Protein AF-U7D5M5-F1 (afdb_monomer)

pLDDT: mean 74.59, std 19.62, range [30.41, 97.75]

Sequence (352 aa):
MKKLLPLLLMALALLAACGQSLERKGDNFLKQAENADSEARRQILEKNAFDSYRQALQNAGEDASPELVNKFVYATIIRLNNLKGSAGITHNIMTPLRGMVDDRIDADYIESRLRDKYALFLVEYADTLNERNNLSKSFIHLNRAMDIAADQNIVQSRYDELKGGYIDIQLEKAKKYFAEATEESEPNIETLLKADYAVQVVLQLDEENETARDMDAQITPMMLDTYRAYQRVYPHPVRAGLDTTIYRAIENEPIFIAIKEQNRRGNTLTLEGLIFHSEAGFKLARLQDRFFTLHLEDGETLSPSDSEFSSRTLEIQSEEEFSLTFNGVTADPVKLTYACEEDLAKSTKRLK

Mean predicted aligned error: 14.44 Å

Foldseek 3Di:
DVPVVVVVVVVVVVVVPPDDQLQVQLVVLCVVLVVDPDPVSNLVSLVSSLVSLVVNCVVCPPVDDLVSLLSNLVSLLVNLVVQVPDPPDDPVPNVVSLVSNVVRLPDPSHDLVSLQSVLVSLQVVLVVCVVVVNNLSSLVSLQSSCQRHPDNVSSVVSNVVSLVVLLVVLLVQLVVLQCVQVVDPQGDPVSLVSNLLSLVLNCLSPVPPPSSVVSNVVSCVSCVVKFWDFAQDDPDPDDPRGPCSNSCSPVRSTFTWIFPDWDDDPQKIKTKTKTWDQDPDPDPPQDDQQQKWWAFPVGDIWGFPDKDKAWDDDPRIIMIMMMTMTGRNPHHTDHMDGHDPVRVVVVVVVVD

Secondary structure (DSSP, 8-state):
-TTSHHHHHHHHHHHTTS---HHHHHHHHHHHHHT-SSHHHHHHHHHHHHHHHHHHHHHHGGG--HHHHHHHHHHHHHHHHHHHTSTT--HHHHHHHHHHHHHHHTSTTS-HHHHHHHHHHHHHHHHHHHTTT-HHHHHHHHHHHHHH-SSTHHHHHHHHHHHHHHHHHHHHHHHHHHHHHTSSSS--HHHHHHHHHHHHHHHHH-TT-HHHHHHHHHHHHHTTTS--EEE---SS---TTS-HHHHHHHHSPPEEEEEEEEEEETTEEEEEEEEEE--TT--GGG--GGGEEEEETTS-EE--SEEEEEEEE-SS-EEEEEEEEEE---S-EEEEEE--HHHHHHHTTTT-

Solvent-accessible surface area (backbone atoms only — not comparable to full-atom values): 19378 Å² total; per-residue (Å²): 129,86,77,56,58,67,57,53,51,50,51,51,54,54,60,70,57,60,68,75,52,41,51,59,50,15,53,52,24,45,61,47,27,79,68,44,95,41,70,72,57,20,53,53,26,40,49,51,15,29,56,23,26,51,51,36,43,64,74,38,52,90,74,49,49,61,66,58,51,43,53,34,45,51,33,45,50,53,52,54,58,63,45,72,76,42,88,93,56,48,72,88,58,46,55,62,54,47,47,65,37,68,79,48,64,83,43,90,74,48,54,54,73,54,31,37,54,48,17,54,51,28,42,58,51,16,50,59,29,39,80,65,74,33,51,54,60,14,48,54,30,37,35,52,17,40,73,53,21,72,59,42,70,84,40,46,65,58,49,52,52,55,50,49,56,49,40,53,54,29,53,53,48,16,54,52,26,41,49,67,13,54,73,52,99,61,65,40,61,73,36,38,50,56,10,49,51,27,29,51,51,34,37,66,71,38,76,79,41,62,69,38,52,57,47,49,66,60,49,50,74,80,38,72,87,37,54,85,38,77,42,71,61,77,82,68,92,72,72,93,80,55,74,50,59,58,49,40,51,62,70,29,54,45,39,34,43,39,46,78,46,79,51,75,56,89,43,31,38,35,40,31,25,40,38,42,47,80,65,93,76,78,61,71,92,72,72,52,62,87,31,35,36,40,32,28,72,85,70,52,74,43,56,53,74,45,71,50,78,48,82,46,83,49,102,83,42,47,45,29,42,37,36,40,31,34,69,75,52,86,56,59,80,73,46,70,46,75,54,59,73,74,58,59,61,53,57,60,57,74,78,106

Radius of gyration: 29.68 Å; Cα contacts (8 Å, |Δi|>4): 468; chains: 1; bounding box: 71×46×101 Å

Structure (mmCIF, N/CA/C/O backbone):
data_AF-U7D5M5-F1
#
_entry.id   AF-U7D5M5-F1
#
loop_
_atom_site.group_PDB
_atom_site.id
_atom_site.type_symbol
_atom_site.label_atom_id
_atom_site.label_alt_id
_atom_site.label_comp_id
_atom_site.label_asym_id
_atom_site.label_entity_id
_atom_site.label_seq_id
_atom_site.pdbx_PDB_ins_code
_atom_site.Cartn_x
_atom_site.Cartn_y
_atom_site.Cartn_z
_atom_site.occupancy
_atom_site.B_iso_or_equiv
_atom_site.auth_seq_id
_atom_site.auth_comp_id
_atom_site.auth_asym_id
_atom_site.auth_atom_id
_atom_site.pdbx_PDB_model_num
ATOM 1 N N . MET A 1 1 ? -39.760 -6.510 67.012 1.00 49.28 1 MET A N 1
ATOM 2 C CA . MET A 1 1 ? -39.601 -6.180 65.572 1.00 49.28 1 MET A CA 1
ATOM 3 C C . MET A 1 1 ? -38.567 -5.082 65.251 1.00 49.28 1 MET A C 1
ATOM 5 O O . MET A 1 1 ? -38.400 -4.772 64.084 1.00 49.28 1 MET A O 1
ATOM 9 N N . LYS A 1 2 ? -37.797 -4.529 66.211 1.00 51.22 2 LYS A N 1
ATOM 10 C CA . LYS A 1 2 ? -36.814 -3.445 65.947 1.00 51.22 2 LYS A CA 1
ATOM 11 C C . LYS A 1 2 ? -35.376 -3.896 65.604 1.00 51.22 2 LYS A C 1
ATOM 13 O O . LYS A 1 2 ? -34.521 -3.050 65.389 1.00 51.22 2 LYS A O 1
ATOM 18 N N . LYS A 1 3 ? -35.094 -5.206 65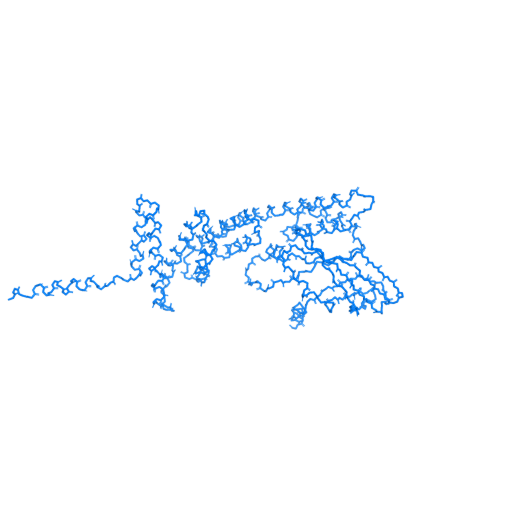.537 1.00 48.25 3 LYS A N 1
ATOM 19 C CA . LYS A 1 3 ? -33.751 -5.754 65.227 1.00 48.25 3 LYS A CA 1
ATOM 20 C C . LYS A 1 3 ? -33.594 -6.315 63.802 1.00 48.25 3 LYS A C 1
ATOM 22 O O . LYS A 1 3 ? -32.497 -6.705 63.433 1.00 48.25 3 LYS A O 1
ATOM 27 N N . LEU A 1 4 ? -34.664 -6.330 63.002 1.00 50.56 4 LEU A N 1
ATOM 28 C CA . LEU A 1 4 ? -34.646 -6.827 61.615 1.00 50.56 4 LEU A CA 1
ATOM 29 C C . LEU A 1 4 ? -34.322 -5.736 60.583 1.00 50.56 4 LEU A C 1
ATOM 31 O O . LEU A 1 4 ? -33.823 -6.046 59.510 1.00 50.56 4 LEU A O 1
ATOM 35 N N . LEU A 1 5 ? -34.539 -4.462 60.923 1.00 48.94 5 LEU A N 1
ATOM 36 C CA . LEU A 1 5 ? -34.286 -3.326 60.034 1.00 48.94 5 LEU A CA 1
ATOM 37 C C . LEU A 1 5 ? -32.796 -3.128 59.660 1.00 48.94 5 LEU A C 1
ATOM 39 O O . LEU A 1 5 ? -32.529 -2.922 58.479 1.00 48.94 5 LEU A O 1
ATOM 43 N N . PRO A 1 6 ? -31.813 -3.229 60.585 1.00 53.22 6 PRO A N 1
ATOM 44 C CA . PRO A 1 6 ? -30.406 -3.040 60.219 1.00 53.22 6 PRO A CA 1
ATOM 45 C C . PRO A 1 6 ? -29.834 -4.216 59.413 1.00 53.22 6 PRO A C 1
ATOM 47 O O . PRO A 1 6 ? -28.977 -3.997 58.564 1.00 53.22 6 PRO A O 1
ATOM 50 N N . LEU A 1 7 ? -30.342 -5.442 59.607 1.00 50.09 7 LEU A N 1
ATOM 51 C CA . LEU A 1 7 ? -29.969 -6.603 58.788 1.00 50.09 7 LEU A CA 1
ATOM 52 C C . LEU A 1 7 ? -30.551 -6.517 57.370 1.00 50.09 7 LEU A C 1
ATOM 54 O O . LEU A 1 7 ? -29.868 -6.875 56.415 1.00 50.09 7 LEU A O 1
ATOM 58 N N . LEU A 1 8 ? -31.774 -5.994 57.221 1.00 52.09 8 LEU A N 1
ATOM 59 C CA . LEU A 1 8 ? -32.385 -5.776 55.908 1.00 52.09 8 LEU A CA 1
ATOM 60 C C . LEU A 1 8 ? -31.670 -4.659 55.129 1.00 52.09 8 LEU A C 1
ATOM 62 O O . LEU A 1 8 ? -31.476 -4.793 53.928 1.00 52.09 8 LEU A O 1
ATOM 66 N N . LEU A 1 9 ? -31.226 -3.595 55.810 1.00 51.53 9 LEU A N 1
ATOM 67 C CA . LEU A 1 9 ? -30.438 -2.502 55.221 1.00 51.53 9 LEU A CA 1
ATOM 68 C C . LEU A 1 9 ? -29.006 -2.926 54.853 1.00 51.53 9 LEU A C 1
ATOM 70 O O . LEU A 1 9 ? -28.512 -2.508 53.810 1.00 51.53 9 LEU A O 1
ATOM 74 N N . MET A 1 10 ? -28.359 -3.793 55.643 1.00 50.88 10 MET A N 1
ATOM 75 C CA . MET A 1 10 ? -27.066 -4.388 55.270 1.00 50.88 10 MET A CA 1
ATOM 76 C C . MET A 1 10 ? -27.199 -5.350 54.085 1.00 50.88 10 MET A C 1
ATOM 78 O O . MET A 1 10 ? -26.361 -5.319 53.190 1.00 50.88 10 MET A O 1
ATOM 82 N N . ALA A 1 11 ? -28.263 -6.156 54.035 1.00 49.88 11 ALA A N 1
ATOM 83 C CA . ALA A 1 11 ? -28.549 -7.020 52.891 1.00 49.88 11 ALA A CA 1
ATOM 84 C C . ALA A 1 11 ? -28.886 -6.209 51.624 1.00 49.88 11 ALA A C 1
ATOM 86 O O . ALA A 1 11 ? -28.437 -6.570 50.540 1.00 49.88 11 ALA A O 1
ATOM 87 N N . LEU A 1 12 ? -29.589 -5.073 51.747 1.00 45.44 12 LEU A N 1
ATOM 88 C CA . LEU A 1 12 ? -29.843 -4.154 50.629 1.00 45.44 12 LEU A CA 1
ATOM 8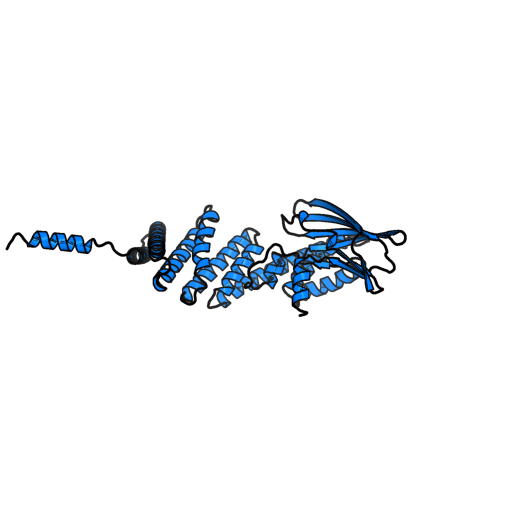9 C C . LEU A 1 12 ? -28.562 -3.445 50.152 1.00 45.44 12 LEU A C 1
ATOM 91 O O . LEU A 1 12 ? -28.380 -3.257 48.953 1.00 45.44 12 LEU A O 1
ATOM 95 N N . ALA A 1 13 ? -27.652 -3.094 51.067 1.00 48.59 13 ALA A N 1
ATOM 96 C CA . ALA A 1 13 ? -26.345 -2.522 50.735 1.00 48.59 13 ALA A CA 1
ATOM 97 C C . ALA A 1 13 ? -25.388 -3.554 50.104 1.00 48.59 13 ALA A C 1
ATOM 99 O O . ALA A 1 13 ? -24.613 -3.206 49.219 1.00 48.59 13 ALA A O 1
ATOM 100 N N . LEU A 1 14 ? -25.480 -4.828 50.501 1.00 42.06 14 LEU A N 1
ATOM 101 C CA . LEU A 1 14 ? -24.748 -5.941 49.884 1.00 42.06 14 LEU A CA 1
ATOM 102 C C . LEU A 1 14 ? -25.312 -6.319 48.502 1.00 42.06 14 LEU A C 1
ATOM 104 O O . LEU A 1 14 ? -24.539 -6.682 47.622 1.00 42.06 14 LEU A O 1
ATOM 108 N N . LEU A 1 15 ? -26.620 -6.154 48.268 1.00 43.72 15 LEU A N 1
ATOM 109 C CA . LEU A 1 15 ? -27.245 -6.321 46.945 1.00 43.72 15 LEU A CA 1
ATOM 110 C C . LEU A 1 15 ? -26.981 -5.129 46.006 1.00 43.72 15 LEU A C 1
ATOM 112 O O . LEU A 1 15 ? -26.850 -5.317 44.800 1.00 43.72 15 LEU A O 1
ATOM 116 N N . ALA A 1 16 ? -26.818 -3.914 46.540 1.00 42.69 16 ALA A N 1
ATOM 117 C CA . ALA A 1 16 ? -26.329 -2.756 45.782 1.00 42.69 16 ALA A CA 1
ATOM 118 C C . ALA A 1 16 ? -24.816 -2.828 45.473 1.00 42.69 16 ALA A C 1
ATOM 120 O O . ALA A 1 16 ? -24.327 -2.099 44.610 1.00 42.69 16 ALA A O 1
ATOM 121 N N . ALA A 1 17 ? -24.085 -3.722 46.152 1.00 35.62 17 ALA A N 1
ATOM 122 C CA . ALA A 1 17 ? -22.675 -4.030 45.919 1.00 35.62 17 ALA A CA 1
ATOM 123 C C . ALA A 1 17 ? -22.453 -5.243 44.989 1.00 35.62 17 ALA A C 1
ATOM 125 O O . ALA A 1 17 ? -21.306 -5.639 44.769 1.00 35.62 17 ALA A O 1
ATOM 126 N N . CYS A 1 18 ? -23.513 -5.800 44.385 1.00 43.41 18 CYS A N 1
ATOM 127 C CA . CYS A 1 18 ? -23.388 -6.640 43.194 1.00 43.41 18 CYS A CA 1
ATOM 128 C C . CYS A 1 18 ? -22.813 -5.771 42.068 1.00 43.41 18 CYS A C 1
ATOM 130 O O . CYS A 1 18 ? -23.518 -4.969 41.455 1.00 43.41 18 CYS A O 1
ATOM 132 N N . GLY A 1 19 ? -21.492 -5.861 41.895 1.00 53.97 19 GLY A N 1
ATOM 133 C CA . GLY A 1 19 ? -20.696 -4.950 41.083 1.00 53.97 19 GLY A CA 1
ATOM 134 C C . GLY A 1 19 ? -21.306 -4.710 39.707 1.00 53.97 19 GLY A C 1
ATOM 135 O O . GLY A 1 19 ? -21.667 -5.653 39.010 1.00 53.97 19 GLY A O 1
ATOM 136 N N . GLN A 1 20 ? -21.406 -3.434 39.321 1.00 66.69 20 GLN A N 1
ATOM 137 C CA . GLN A 1 20 ? -21.783 -3.051 37.960 1.00 66.69 20 GLN A CA 1
ATOM 138 C C . GLN A 1 20 ? -21.001 -3.902 36.953 1.00 66.69 20 GLN A C 1
ATOM 140 O O . GLN A 1 20 ? -19.781 -4.057 37.106 1.00 66.69 20 GLN A O 1
ATOM 145 N N . SER A 1 21 ? -21.701 -4.431 35.943 1.00 87.94 21 SER A N 1
ATOM 146 C CA . SER A 1 21 ? -21.061 -5.147 34.840 1.00 87.94 21 SER A CA 1
ATOM 147 C C . SER A 1 21 ? -19.934 -4.292 34.257 1.00 87.94 21 SER A C 1
ATOM 149 O O . SER A 1 21 ? -20.002 -3.059 34.261 1.00 87.94 21 SER A O 1
ATOM 151 N N . LEU A 1 22 ? -18.866 -4.939 33.790 1.00 93.12 22 LEU A N 1
ATOM 152 C CA . LEU A 1 22 ? -17.707 -4.241 33.226 1.00 93.12 22 LEU A CA 1
ATOM 153 C C . LEU A 1 22 ? -18.106 -3.331 32.059 1.00 93.12 22 LEU A C 1
ATOM 155 O O . LEU A 1 22 ? -17.606 -2.216 31.959 1.00 93.12 22 LEU A O 1
ATOM 159 N N . GLU A 1 23 ? -19.079 -3.754 31.255 1.00 92.50 23 GLU A N 1
ATOM 160 C CA . GLU A 1 23 ? -19.679 -2.921 30.214 1.00 92.50 23 GLU A CA 1
ATOM 161 C C . GLU A 1 23 ? -20.287 -1.631 30.784 1.00 92.50 23 GLU A C 1
ATOM 163 O O . GLU A 1 23 ? -19.918 -0.540 30.363 1.00 92.50 23 GLU A O 1
ATOM 168 N N . ARG A 1 24 ? -21.113 -1.728 31.834 1.00 94.12 24 ARG A N 1
ATOM 169 C CA . ARG A 1 24 ? -21.730 -0.558 32.478 1.00 94.12 24 ARG A CA 1
ATOM 170 C C . ARG A 1 24 ? -20.705 0.359 33.148 1.00 94.12 24 ARG A C 1
ATOM 172 O O . ARG A 1 24 ? -20.912 1.570 33.226 1.00 94.12 24 ARG A O 1
ATOM 179 N N . LYS A 1 25 ? -19.592 -0.194 33.643 1.00 94.75 25 LYS A N 1
ATOM 180 C CA . LYS A 1 25 ? -18.449 0.613 34.103 1.00 94.75 25 LYS A CA 1
ATOM 181 C C . LYS A 1 25 ? -17.822 1.380 32.938 1.00 94.75 25 LYS A C 1
ATOM 183 O O . LYS A 1 25 ? -17.550 2.567 33.095 1.00 94.75 25 LYS A O 1
ATOM 188 N N . GLY A 1 26 ? -17.649 0.728 31.788 1.00 95.19 26 GLY A N 1
ATOM 189 C CA . GLY A 1 26 ? -17.199 1.363 30.549 1.00 95.19 26 GLY A CA 1
ATOM 190 C C . GLY A 1 26 ? -18.104 2.519 30.122 1.00 95.19 26 GLY A C 1
ATOM 191 O O . GLY A 1 26 ? -17.607 3.625 29.901 1.00 95.19 26 GLY A O 1
ATOM 192 N N . ASP A 1 27 ? -19.423 2.301 30.120 1.00 96.12 27 ASP A N 1
ATOM 193 C CA . ASP A 1 27 ? -20.421 3.323 29.770 1.00 96.12 27 ASP A CA 1
ATOM 194 C C . ASP A 1 27 ? -20.303 4.549 30.693 1.00 96.12 27 ASP A C 1
ATOM 196 O O . ASP A 1 27 ? -20.291 5.700 30.247 1.00 96.12 27 ASP A O 1
ATOM 200 N N . ASN A 1 28 ? -20.151 4.309 32.000 1.00 96.38 28 ASN A N 1
ATOM 201 C CA . ASN A 1 28 ? -19.984 5.372 32.988 1.00 96.38 28 ASN A CA 1
ATOM 202 C C . ASN A 1 28 ? -18.694 6.174 32.776 1.00 96.38 28 ASN A C 1
ATOM 204 O O . ASN A 1 28 ? -18.704 7.390 32.973 1.00 96.38 28 ASN A O 1
ATOM 208 N N . PHE A 1 29 ? -17.593 5.523 32.394 1.00 97.50 29 PHE A N 1
ATOM 209 C CA . PHE A 1 29 ? -16.340 6.216 32.104 1.00 97.50 29 PHE A CA 1
ATOM 210 C C . PHE A 1 29 ? -16.439 7.081 30.846 1.00 97.50 29 PHE A C 1
ATOM 212 O O . PHE A 1 29 ? -16.005 8.230 30.895 1.00 97.50 29 PHE A O 1
ATOM 219 N N . LEU A 1 30 ? -17.058 6.591 29.763 1.00 94.88 30 LEU A N 1
ATOM 220 C CA . LEU A 1 30 ? -17.278 7.404 28.558 1.00 94.88 30 LEU A CA 1
ATOM 221 C C . LEU A 1 30 ? -18.135 8.633 28.856 1.00 94.88 30 LEU A C 1
ATOM 223 O O . LEU A 1 30 ? -17.752 9.749 28.516 1.00 94.88 30 LEU A O 1
ATOM 227 N N . LYS A 1 31 ? -19.243 8.455 29.580 1.00 95.81 31 LYS A N 1
ATOM 228 C CA . LYS A 1 31 ? -20.115 9.572 29.960 1.00 95.81 31 LYS A CA 1
ATOM 229 C C . LYS A 1 31 ? -19.397 10.610 30.830 1.00 95.81 31 LYS A C 1
ATOM 231 O O . LYS A 1 31 ? -19.662 11.807 30.739 1.00 95.81 31 LYS A O 1
ATOM 236 N N . GLN A 1 32 ? -18.494 10.169 31.706 1.00 95.81 32 GLN A N 1
ATOM 237 C CA . GLN A 1 32 ? -17.660 11.087 32.484 1.00 95.81 32 GLN A CA 1
ATOM 238 C C . GLN A 1 32 ? -16.618 11.791 31.611 1.00 95.81 32 GLN A C 1
ATOM 240 O O . GLN A 1 32 ? -16.329 12.957 31.865 1.00 95.81 32 GLN A O 1
ATOM 245 N N . ALA A 1 33 ? -16.068 11.114 30.600 1.00 94.50 33 ALA A N 1
ATOM 246 C CA . ALA A 1 33 ? -15.099 11.701 29.681 1.00 94.50 33 ALA A CA 1
ATOM 247 C C . ALA A 1 33 ? -15.709 12.856 28.872 1.00 94.50 33 ALA A C 1
ATOM 249 O O . ALA A 1 33 ? -15.077 13.900 28.746 1.00 94.50 33 ALA A O 1
ATOM 250 N N . GLU A 1 34 ? -16.957 12.714 28.416 1.00 92.69 34 GLU A N 1
ATOM 251 C CA . GLU A 1 34 ? -17.703 13.767 27.702 1.00 92.69 34 GLU A CA 1
ATOM 252 C C . GLU A 1 34 ? -17.856 15.063 28.514 1.00 92.69 34 GLU A C 1
ATOM 254 O O . GLU A 1 34 ? -17.980 16.142 27.944 1.00 92.69 34 GLU A O 1
ATOM 259 N N . ASN A 1 35 ? -17.833 14.959 29.845 1.00 93.81 35 ASN A N 1
ATOM 260 C CA . ASN A 1 35 ? -18.010 16.077 30.773 1.00 93.81 35 ASN A CA 1
ATOM 261 C C . ASN A 1 35 ? -16.713 16.427 31.524 1.00 93.81 35 ASN A C 1
ATOM 263 O O . ASN A 1 35 ? -16.759 17.076 32.571 1.00 93.81 35 ASN A O 1
ATOM 267 N N . ALA A 1 36 ? -15.562 15.945 31.050 1.00 93.88 36 ALA A N 1
ATOM 268 C CA . ALA A 1 36 ? -14.287 16.191 31.704 1.00 93.88 36 ALA A CA 1
ATOM 269 C C . ALA A 1 36 ? -13.879 17.668 31.582 1.00 93.88 36 ALA A C 1
ATOM 271 O O . ALA A 1 36 ? -13.985 18.289 30.531 1.00 93.88 36 ALA A O 1
ATOM 272 N N . ASP A 1 37 ? -13.356 18.211 32.676 1.00 92.25 37 ASP A N 1
ATOM 273 C CA . ASP A 1 37 ? -12.878 19.591 32.813 1.00 92.25 37 ASP A CA 1
ATOM 274 C C . ASP A 1 37 ? -11.483 19.822 32.212 1.00 92.25 37 ASP A C 1
ATOM 276 O O . ASP A 1 37 ? -11.016 20.956 32.125 1.00 92.25 37 ASP A O 1
ATOM 280 N N . SER A 1 38 ? -10.795 18.752 31.811 1.00 92.62 38 SER A N 1
ATOM 281 C CA . SER A 1 38 ? -9.473 18.818 31.196 1.00 92.62 38 SER A CA 1
ATOM 282 C C . SER A 1 38 ? -9.220 17.646 30.256 1.00 92.62 38 SER A C 1
ATOM 284 O O . SER A 1 38 ? -9.725 16.538 30.454 1.00 92.62 38 SER A O 1
ATOM 286 N N . GLU A 1 39 ? -8.351 17.883 29.276 1.00 89.44 39 GLU A N 1
ATOM 287 C CA . GLU A 1 39 ? -7.922 16.879 28.304 1.00 89.44 39 GLU A CA 1
ATOM 288 C C . GLU A 1 39 ? -7.253 15.669 28.972 1.00 89.44 39 GLU A C 1
ATOM 290 O O . GLU A 1 39 ? -7.593 14.524 28.687 1.00 89.44 39 GLU A O 1
ATOM 295 N N . ALA A 1 40 ? -6.362 15.903 29.940 1.00 88.69 40 ALA A N 1
ATOM 296 C CA . ALA A 1 40 ? -5.691 14.825 30.666 1.00 88.69 40 ALA A CA 1
ATOM 297 C C . ALA A 1 40 ? -6.689 13.923 31.413 1.00 88.69 40 ALA A C 1
ATOM 299 O O . ALA A 1 40 ? -6.568 12.696 31.395 1.00 88.69 40 ALA A O 1
ATOM 300 N N . ARG A 1 41 ? -7.711 14.516 32.044 1.00 92.94 41 ARG A N 1
ATOM 301 C CA . ARG A 1 41 ? -8.763 13.752 32.724 1.00 92.94 41 ARG A CA 1
ATOM 302 C C . ARG A 1 41 ? -9.630 12.986 31.729 1.00 92.94 41 ARG A C 1
ATOM 304 O O . ARG A 1 41 ? -9.926 11.818 31.980 1.00 92.94 41 ARG A O 1
ATOM 311 N N . ARG A 1 42 ? -9.997 13.613 30.607 1.00 93.44 42 ARG A N 1
ATOM 312 C CA . ARG A 1 42 ? -10.749 12.981 29.515 1.00 93.44 42 ARG A CA 1
ATOM 313 C C . ARG A 1 42 ? -10.043 11.719 29.019 1.00 93.44 42 ARG A C 1
ATOM 315 O O . ARG A 1 42 ? -10.636 10.644 29.048 1.00 93.44 42 ARG A O 1
ATOM 322 N N . GLN A 1 43 ? -8.751 11.814 28.707 1.00 91.38 43 GLN A N 1
ATOM 323 C CA . GLN A 1 43 ? -7.948 10.689 28.217 1.00 91.38 43 GLN A CA 1
ATOM 324 C C . GLN A 1 43 ? -7.831 9.539 29.230 1.00 91.38 43 GLN A C 1
ATOM 326 O O . GLN A 1 43 ? -7.877 8.367 28.849 1.00 91.38 43 GLN A O 1
ATOM 331 N N . ILE A 1 44 ? -7.702 9.842 30.530 1.00 92.19 44 ILE A N 1
ATOM 332 C CA . ILE A 1 44 ? -7.696 8.816 31.588 1.00 92.19 44 ILE A CA 1
ATOM 333 C C . ILE A 1 44 ? -9.039 8.078 31.630 1.00 92.19 44 ILE A C 1
ATOM 335 O O . ILE A 1 44 ? -9.068 6.851 31.737 1.00 92.19 44 ILE A O 1
ATOM 339 N N . LEU A 1 45 ? -10.150 8.810 31.537 1.00 95.62 45 LEU A N 1
ATOM 340 C CA . LEU A 1 45 ? -11.491 8.231 31.549 1.00 95.62 45 LEU A CA 1
ATOM 341 C C . LEU A 1 45 ? -11.744 7.379 30.297 1.00 95.62 45 LEU A C 1
ATOM 343 O O . LEU A 1 45 ? -12.205 6.249 30.421 1.00 95.62 45 LEU A O 1
ATOM 347 N N . GLU A 1 46 ? -11.354 7.848 29.113 1.00 94.31 46 GLU A N 1
ATOM 348 C CA . GLU A 1 46 ? -11.441 7.082 27.861 1.00 94.31 46 GLU A CA 1
ATOM 349 C C . GLU A 1 46 ? -10.580 5.808 27.908 1.00 94.31 46 GLU A C 1
ATOM 351 O O . GLU A 1 46 ? -11.024 4.732 27.499 1.00 94.31 46 GLU A O 1
ATOM 356 N N . LYS A 1 47 ? -9.377 5.880 28.496 1.00 93.81 47 LYS A N 1
ATOM 357 C CA . LYS A 1 47 ? -8.543 4.699 28.768 1.00 93.81 47 LYS A CA 1
ATOM 358 C C . LYS A 1 47 ? -9.257 3.699 29.684 1.00 93.81 47 LYS A C 1
ATOM 360 O O . LYS A 1 47 ? -9.254 2.505 29.386 1.00 93.81 47 LYS A O 1
ATOM 365 N N . ASN A 1 48 ? -9.868 4.170 30.771 1.00 95.31 48 ASN A N 1
ATOM 366 C CA . ASN A 1 48 ? -10.592 3.313 31.712 1.00 95.31 48 ASN A CA 1
ATOM 367 C C . ASN A 1 48 ? -11.838 2.681 31.074 1.00 95.31 48 ASN A C 1
ATOM 369 O O . ASN A 1 48 ? -12.156 1.523 31.364 1.00 95.31 48 ASN A O 1
ATOM 373 N N . ALA A 1 49 ? -12.517 3.408 30.183 1.00 96.94 49 ALA A N 1
ATOM 374 C CA . ALA A 1 49 ? -13.613 2.870 29.390 1.00 96.94 49 ALA A CA 1
ATOM 375 C C . ALA A 1 49 ? -13.133 1.720 28.497 1.00 96.94 49 ALA A C 1
ATOM 377 O O . ALA A 1 49 ? -13.674 0.618 28.578 1.00 96.94 49 ALA A O 1
ATOM 378 N N . PHE A 1 50 ? -12.063 1.942 27.725 1.00 96.25 50 PHE A N 1
ATOM 379 C CA . PHE A 1 50 ? -11.429 0.903 26.910 1.00 96.25 50 PHE A CA 1
ATOM 380 C C . PHE A 1 50 ? -11.061 -0.334 27.738 1.00 96.25 50 PHE A C 1
ATOM 382 O O . PHE A 1 50 ? -11.400 -1.453 27.355 1.00 96.25 50 PHE A O 1
ATOM 389 N N . ASP A 1 51 ? -10.389 -0.152 28.879 1.00 96.19 51 ASP A N 1
ATOM 390 C CA . ASP A 1 51 ? -9.949 -1.274 29.710 1.00 96.19 51 ASP A CA 1
ATOM 391 C C . ASP A 1 51 ? -11.143 -2.070 30.261 1.00 96.19 51 ASP A C 1
ATOM 393 O O . ASP A 1 51 ? -11.088 -3.300 30.312 1.00 96.19 51 ASP A O 1
ATOM 397 N N . SER A 1 52 ? -12.245 -1.388 30.587 1.00 97.19 52 SER A N 1
ATOM 398 C CA . SER A 1 52 ? -13.483 -2.022 31.048 1.00 97.19 52 SER A CA 1
ATOM 399 C C . SER A 1 52 ? -14.167 -2.826 29.936 1.00 97.19 52 SER A C 1
ATOM 401 O O . SER A 1 52 ? -14.506 -3.989 30.154 1.00 97.19 52 SER A O 1
ATOM 403 N N . TYR A 1 53 ? -14.311 -2.265 28.729 1.00 97.50 53 TYR A N 1
ATOM 404 C CA . TYR A 1 53 ? -14.890 -2.993 27.591 1.00 97.50 53 TYR A CA 1
ATOM 405 C C . TYR A 1 53 ? -14.022 -4.164 27.138 1.00 97.50 53 TYR A C 1
ATOM 407 O O . TYR A 1 53 ? -14.547 -5.227 26.818 1.00 97.50 53 TYR A O 1
ATOM 415 N N . ARG A 1 54 ? -12.694 -4.013 27.162 1.00 96.12 54 ARG A N 1
ATOM 416 C CA . ARG A 1 54 ? -11.766 -5.103 26.845 1.00 96.12 54 ARG A CA 1
ATOM 417 C C . ARG A 1 54 ? -11.950 -6.286 27.793 1.00 96.12 54 ARG A C 1
ATOM 419 O O . ARG A 1 54 ? -12.033 -7.418 27.332 1.00 96.12 54 ARG A O 1
ATOM 426 N N . GLN A 1 55 ? -12.035 -6.031 29.100 1.00 95.56 55 GLN A N 1
ATOM 427 C CA . GLN A 1 55 ? -12.280 -7.088 30.087 1.00 95.56 55 GLN A CA 1
ATOM 428 C C . GLN A 1 55 ? -13.681 -7.693 29.931 1.00 95.56 55 GLN A C 1
ATOM 430 O O . GLN A 1 55 ? -13.843 -8.901 30.064 1.00 95.56 55 GLN A O 1
ATOM 435 N N . ALA A 1 56 ? -14.691 -6.876 29.614 1.00 95.19 56 ALA A N 1
ATOM 436 C CA . ALA A 1 56 ? -16.036 -7.370 29.334 1.00 95.19 56 ALA A CA 1
ATOM 437 C C . ALA A 1 56 ? -16.047 -8.330 28.132 1.00 95.19 56 ALA A C 1
ATOM 439 O O . ALA A 1 56 ? -16.615 -9.413 28.237 1.00 95.19 56 ALA A O 1
ATOM 440 N N . LEU A 1 57 ? -15.363 -7.980 27.035 1.00 94.62 57 LEU A N 1
ATOM 441 C CA . LEU A 1 57 ? -15.212 -8.854 25.868 1.00 94.62 57 LEU A CA 1
ATOM 442 C C . LEU A 1 57 ? -14.447 -10.136 26.194 1.00 94.62 57 LEU A C 1
ATOM 444 O O . LEU A 1 57 ? -14.858 -11.209 25.772 1.00 94.62 57 LEU A O 1
ATOM 448 N N . GLN A 1 58 ? -13.355 -10.042 26.955 1.00 93.62 58 GLN A N 1
ATOM 449 C CA . GLN A 1 58 ? -12.591 -11.221 27.377 1.00 93.62 58 GLN A CA 1
ATOM 450 C C . GLN A 1 58 ? -13.439 -12.185 28.211 1.00 93.62 58 GLN A C 1
ATOM 452 O O . GLN A 1 58 ? -13.318 -13.394 28.048 1.00 93.62 58 GLN A O 1
ATOM 457 N N . ASN A 1 59 ? -14.309 -11.654 29.073 1.00 92.38 59 ASN A N 1
ATOM 458 C CA . ASN A 1 59 ? -15.214 -12.465 29.882 1.00 92.38 59 ASN A CA 1
ATOM 459 C C . ASN A 1 59 ? -16.362 -13.070 29.065 1.00 92.38 59 ASN A C 1
ATOM 461 O O . ASN A 1 59 ? -16.836 -14.145 29.417 1.00 92.38 59 ASN A O 1
ATOM 465 N N . ALA A 1 60 ? -16.826 -12.378 28.022 1.00 90.62 60 ALA A N 1
ATOM 466 C CA . ALA A 1 60 ? -17.887 -12.868 27.147 1.00 90.62 60 ALA A CA 1
ATOM 467 C C . ALA A 1 60 ? -17.382 -13.903 26.125 1.00 90.62 60 ALA A C 1
ATOM 469 O O . ALA A 1 60 ? -18.127 -14.803 25.754 1.00 90.62 60 ALA A O 1
ATOM 470 N N . GLY A 1 61 ? -16.123 -13.805 25.684 1.00 89.06 61 GLY A N 1
ATOM 471 C CA . GLY A 1 61 ? -15.553 -14.718 24.694 1.00 89.06 61 GLY A CA 1
ATOM 472 C C . GLY A 1 61 ? -16.305 -14.657 23.362 1.00 89.06 61 GLY A C 1
ATOM 473 O O . GLY A 1 61 ? -16.520 -13.574 22.817 1.00 89.06 61 GLY A O 1
ATOM 474 N N . GLU A 1 62 ? -16.694 -15.821 22.842 1.00 86.56 62 GLU A N 1
ATOM 475 C CA . GLU A 1 62 ? -17.468 -15.950 21.597 1.00 86.56 62 GLU A CA 1
ATOM 476 C C . GLU A 1 62 ? -18.923 -15.470 21.743 1.00 86.56 62 GLU A C 1
ATOM 478 O O . GLU A 1 62 ? -19.532 -15.072 20.754 1.00 86.56 62 GLU A O 1
ATOM 483 N N . ASP A 1 63 ? -19.453 -15.406 22.969 1.00 89.44 63 ASP A N 1
ATOM 484 C CA . ASP A 1 63 ? -20.829 -14.972 23.259 1.00 89.44 63 ASP A CA 1
ATOM 485 C C . ASP A 1 63 ? -20.964 -13.439 23.377 1.00 89.44 63 ASP A C 1
ATOM 487 O O . ASP A 1 63 ? -21.966 -12.912 23.874 1.00 89.44 63 ASP A O 1
ATOM 491 N N . ALA A 1 64 ? -19.939 -12.688 22.966 1.00 91.62 64 ALA A N 1
ATOM 492 C CA . ALA A 1 64 ? -19.952 -11.234 23.011 1.00 91.62 64 ALA A CA 1
ATOM 493 C C . ALA A 1 64 ? -21.081 -10.653 22.146 1.00 91.62 64 ALA A C 1
ATOM 495 O O . ALA A 1 64 ? -21.183 -10.921 20.949 1.00 91.62 64 ALA A O 1
ATOM 496 N N . SER A 1 65 ? -21.905 -9.788 22.742 1.00 94.81 65 SER A N 1
ATOM 497 C CA . SER A 1 65 ? -22.978 -9.123 22.005 1.00 94.81 65 SER A CA 1
ATOM 498 C C . SER A 1 65 ? -22.414 -8.140 20.965 1.00 94.81 65 SER A C 1
ATOM 500 O O . SER A 1 65 ? -21.396 -7.484 21.220 1.00 94.81 65 SER A O 1
ATOM 502 N N . PRO A 1 66 ? -23.101 -7.942 19.824 1.00 96.50 66 PRO A N 1
ATOM 503 C CA . PRO A 1 66 ? -22.736 -6.907 18.858 1.00 96.50 66 PRO A CA 1
ATOM 504 C C . PRO A 1 66 ? -22.604 -5.509 19.474 1.00 96.50 66 PRO A C 1
ATOM 506 O O . PRO A 1 66 ? -21.723 -4.743 19.087 1.00 96.50 66 PRO A O 1
ATOM 509 N N . GLU A 1 67 ? -23.443 -5.178 20.461 1.00 96.44 67 GLU A N 1
ATOM 510 C CA . GLU A 1 67 ? -23.385 -3.899 21.178 1.00 96.44 67 GLU A CA 1
ATOM 511 C C . GLU A 1 67 ? -22.064 -3.739 21.942 1.00 96.44 67 GLU A C 1
ATOM 513 O O . GLU A 1 67 ? -21.391 -2.713 21.814 1.00 96.44 67 GLU A O 1
ATOM 518 N N . LEU A 1 68 ? -21.645 -4.771 22.680 1.00 96.06 68 LEU A N 1
ATOM 519 C CA . LEU A 1 68 ? -20.387 -4.754 23.421 1.00 96.06 68 LEU A CA 1
ATOM 520 C C . LEU A 1 68 ? -19.182 -4.636 22.476 1.00 96.06 68 LEU A C 1
ATOM 522 O O . LEU A 1 68 ? -18.238 -3.893 22.760 1.00 96.06 68 LEU A O 1
ATOM 526 N N . VAL A 1 69 ? -19.223 -5.324 21.330 1.00 96.69 69 VAL A N 1
ATOM 527 C CA . VAL A 1 69 ? -18.175 -5.221 20.307 1.00 96.69 69 VAL A CA 1
ATOM 528 C C . VAL A 1 69 ? -18.113 -3.804 19.724 1.00 96.69 69 VAL A C 1
ATOM 530 O O . VAL A 1 69 ? -17.024 -3.236 19.649 1.00 96.69 69 VAL A O 1
ATOM 533 N N . ASN A 1 70 ? -19.253 -3.193 19.384 1.00 97.75 70 ASN A N 1
ATOM 534 C CA . ASN A 1 70 ? -19.305 -1.811 18.889 1.00 97.75 70 ASN A CA 1
ATOM 535 C C . ASN A 1 70 ? -18.755 -0.811 19.924 1.00 97.75 70 ASN A C 1
ATOM 537 O O . ASN A 1 70 ? -17.931 0.039 19.579 1.00 97.75 70 ASN A O 1
ATOM 541 N N . LYS A 1 71 ? -19.125 -0.941 21.207 1.00 97.19 71 LYS A N 1
ATOM 542 C CA . LYS A 1 71 ? -18.593 -0.099 22.300 1.00 97.19 71 LYS A CA 1
ATOM 543 C C . LYS A 1 71 ? -17.078 -0.235 22.450 1.00 97.19 71 LYS A C 1
ATOM 545 O O . LYS A 1 71 ? -16.375 0.764 22.620 1.00 97.19 71 LYS A O 1
ATOM 550 N N . PHE A 1 72 ? -16.560 -1.457 22.352 1.00 97.19 72 PHE A N 1
ATOM 551 C CA . PHE A 1 72 ? -15.124 -1.711 22.394 1.00 97.19 72 PHE A CA 1
ATOM 552 C C . PHE A 1 72 ? -14.385 -1.102 21.197 1.00 97.19 72 PHE A C 1
ATOM 554 O O . PHE A 1 72 ? -13.372 -0.427 21.389 1.00 97.19 72 PHE A O 1
ATOM 561 N N . VAL A 1 73 ? -14.889 -1.307 19.977 1.00 97.19 73 VAL A N 1
ATOM 562 C CA . VAL A 1 73 ? -14.324 -0.716 18.754 1.00 97.19 73 VAL A CA 1
ATOM 563 C C . VAL A 1 73 ? -14.307 0.807 18.874 1.00 97.19 73 VAL A C 1
ATOM 565 O O . VAL A 1 73 ? -13.257 1.422 18.698 1.00 97.19 73 VAL A O 1
ATOM 568 N N . TYR A 1 74 ? -15.419 1.415 19.293 1.00 96.94 74 TYR A N 1
ATOM 569 C CA . TYR A 1 74 ? -15.520 2.855 19.531 1.00 96.94 74 TYR A CA 1
ATOM 570 C C . TYR A 1 74 ? -14.463 3.373 20.518 1.00 96.94 74 TYR A C 1
ATOM 572 O O . TYR A 1 74 ? -13.717 4.302 20.202 1.00 96.94 74 TYR A O 1
ATOM 580 N N . ALA A 1 75 ? -14.350 2.748 21.694 1.00 96.38 75 ALA A N 1
ATOM 581 C CA . ALA A 1 75 ? -13.380 3.150 22.711 1.00 96.38 75 ALA A CA 1
ATOM 582 C C . ALA A 1 75 ? -11.926 2.957 22.244 1.00 96.38 75 ALA A C 1
ATOM 584 O O . ALA A 1 75 ? -11.039 3.732 22.611 1.00 96.38 75 ALA A O 1
ATOM 585 N N . THR A 1 76 ? -11.676 1.947 21.409 1.00 95.50 76 THR A N 1
ATOM 586 C CA . THR A 1 76 ? -10.351 1.679 20.841 1.00 95.50 76 THR A CA 1
ATOM 587 C C . THR A 1 76 ? -9.979 2.725 19.791 1.00 95.50 76 THR A C 1
ATOM 589 O O . THR A 1 76 ? -8.860 3.232 19.834 1.00 95.50 76 THR A O 1
ATOM 592 N N . ILE A 1 77 ? -10.911 3.134 18.921 1.00 94.94 77 ILE A N 1
ATOM 593 C CA . ILE A 1 77 ? -10.698 4.220 17.948 1.00 94.94 77 ILE A CA 1
ATOM 594 C C . ILE A 1 77 ? -10.407 5.548 18.664 1.00 94.94 77 ILE A C 1
ATOM 596 O O . ILE A 1 77 ? -9.466 6.247 18.292 1.00 94.94 77 ILE A O 1
ATOM 600 N N . ILE A 1 78 ? -11.149 5.884 19.729 1.00 92.56 78 ILE A N 1
ATOM 601 C CA . ILE A 1 78 ? -10.856 7.081 20.544 1.00 92.56 78 ILE A CA 1
ATOM 602 C C . ILE A 1 78 ? -9.423 7.028 21.073 1.00 92.56 78 ILE A C 1
ATOM 604 O O . ILE A 1 78 ? -8.654 7.978 20.924 1.00 92.56 78 ILE A O 1
ATOM 608 N N . ARG A 1 79 ? -9.039 5.890 21.658 1.00 89.44 79 ARG A N 1
ATOM 609 C CA . ARG A 1 79 ? -7.699 5.709 22.212 1.00 89.44 79 ARG A CA 1
ATOM 610 C C . ARG A 1 79 ? -6.615 5.830 21.144 1.00 89.44 79 ARG A C 1
ATOM 612 O O . ARG A 1 79 ? -5.585 6.444 21.403 1.00 89.44 79 ARG A O 1
ATOM 619 N N . LEU A 1 80 ? -6.845 5.262 19.964 1.00 90.06 80 LEU A N 1
ATOM 620 C CA . LEU A 1 80 ? -5.961 5.387 18.811 1.00 90.06 80 LEU A CA 1
ATOM 621 C C . LEU A 1 80 ? -5.781 6.855 18.390 1.00 90.06 80 LEU A C 1
ATOM 623 O O . LEU A 1 80 ? -4.649 7.277 18.163 1.00 90.06 80 LEU A O 1
ATOM 627 N N . ASN A 1 81 ? -6.855 7.648 18.364 1.00 87.06 81 ASN A N 1
ATOM 628 C CA . ASN A 1 81 ? -6.788 9.072 18.026 1.00 87.06 81 ASN A CA 1
ATOM 629 C C . ASN A 1 81 ? -6.032 9.905 19.072 1.00 87.06 81 ASN A C 1
ATOM 631 O O . ASN A 1 81 ? -5.210 10.738 18.706 1.00 87.06 81 ASN A O 1
ATOM 635 N N . ASN A 1 82 ? -6.211 9.637 20.367 1.00 83.38 82 ASN A N 1
ATOM 636 C CA . ASN A 1 82 ? -5.470 10.354 21.417 1.00 83.38 82 ASN A CA 1
ATOM 637 C C . ASN A 1 82 ? -3.958 10.097 21.363 1.00 83.38 82 ASN A C 1
ATOM 639 O O . ASN A 1 82 ? -3.146 10.952 21.715 1.00 83.38 82 ASN A O 1
ATOM 643 N N . LEU A 1 83 ? -3.573 8.899 20.928 1.00 79.38 83 LEU A N 1
ATOM 644 C CA . LEU A 1 83 ? -2.178 8.497 20.828 1.00 79.38 83 LEU A CA 1
ATOM 645 C C . LEU A 1 83 ? -1.432 9.222 19.695 1.00 79.38 83 LEU A C 1
ATOM 647 O O . LEU A 1 83 ? -0.227 9.432 19.817 1.00 79.38 83 LEU A O 1
ATOM 651 N N . LYS A 1 84 ? -2.129 9.688 18.651 1.00 65.81 84 LYS A N 1
ATOM 652 C CA . LYS A 1 84 ? -1.523 10.434 17.534 1.00 65.81 84 LYS A CA 1
ATOM 653 C C . LYS A 1 84 ? -0.852 11.747 17.960 1.00 65.81 84 LYS A C 1
ATOM 655 O O . LYS A 1 84 ? 0.165 12.115 17.385 1.00 65.81 84 LYS A O 1
ATOM 660 N N . GLY A 1 85 ? -1.374 12.431 18.983 1.00 56.47 85 GLY A N 1
ATOM 661 C CA . GLY A 1 85 ? -0.875 13.742 19.433 1.00 56.47 85 GLY A CA 1
ATOM 662 C C . GLY A 1 85 ? 0.326 13.705 20.389 1.00 56.47 85 GLY A C 1
ATOM 663 O O . GLY A 1 85 ? 0.822 14.753 20.799 1.00 56.47 85 GLY A O 1
ATOM 664 N N . SER A 1 86 ? 0.794 12.518 20.783 1.00 55.62 86 SER A N 1
ATOM 665 C CA . SER A 1 86 ? 1.856 12.361 21.785 1.00 55.62 86 SER A CA 1
ATOM 666 C C . SER A 1 86 ? 3.219 12.208 21.106 1.00 55.62 86 SER A C 1
ATOM 668 O O . SER A 1 86 ? 3.615 11.104 20.735 1.00 55.62 86 SER A O 1
ATOM 670 N N . ALA A 1 87 ? 3.953 13.310 20.928 1.00 41.41 87 ALA A N 1
ATOM 671 C CA . ALA A 1 87 ? 5.297 13.286 20.349 1.00 41.41 87 ALA A CA 1
ATOM 672 C C . ALA A 1 87 ? 6.208 12.260 21.066 1.00 41.41 87 ALA A C 1
ATOM 674 O O . ALA A 1 87 ? 6.445 12.350 22.269 1.00 41.41 87 ALA A O 1
ATOM 675 N N . GLY A 1 88 ? 6.720 11.277 20.319 1.00 46.44 88 GLY A N 1
ATOM 676 C CA . GLY A 1 88 ? 7.796 10.372 20.755 1.00 46.44 88 GLY A CA 1
ATOM 677 C C . GLY A 1 88 ? 7.386 8.993 21.290 1.00 46.44 88 GLY A C 1
ATOM 678 O O . GLY A 1 88 ? 8.227 8.101 21.358 1.00 46.44 88 GLY A O 1
ATOM 679 N N . ILE A 1 89 ? 6.113 8.750 21.594 1.00 51.50 89 ILE A N 1
ATOM 680 C CA . ILE A 1 89 ? 5.591 7.409 21.903 1.00 51.50 89 ILE A CA 1
ATOM 681 C C . ILE A 1 89 ? 4.569 7.129 20.821 1.00 51.50 89 ILE A C 1
ATOM 683 O O . ILE A 1 89 ? 3.674 7.956 20.743 1.00 51.50 89 ILE A O 1
ATOM 687 N N . THR A 1 90 ? 4.655 6.033 20.035 1.00 58.78 90 THR A N 1
ATOM 688 C CA . THR A 1 90 ? 3.437 5.258 19.664 1.00 58.78 90 THR A CA 1
ATOM 689 C C . THR A 1 90 ? 3.490 4.157 18.602 1.00 58.78 90 THR A C 1
ATOM 691 O O . THR A 1 90 ? 2.503 3.435 18.555 1.00 58.78 90 THR A O 1
ATOM 694 N N . HIS A 1 91 ? 4.539 3.879 17.814 1.00 58.94 91 HIS A N 1
ATOM 695 C CA . HIS A 1 91 ? 4.406 2.744 16.864 1.00 58.94 91 HIS A CA 1
ATOM 696 C C . HIS A 1 91 ? 4.148 1.404 17.595 1.00 58.94 91 HIS A C 1
ATOM 698 O O . HIS A 1 91 ? 3.214 0.676 17.267 1.00 58.94 91 HIS A O 1
ATOM 704 N N . ASN A 1 92 ? 4.874 1.149 18.689 1.00 62.12 92 ASN A N 1
ATOM 705 C CA . ASN A 1 92 ? 4.759 -0.092 19.469 1.00 62.12 92 ASN A CA 1
ATOM 706 C C . ASN A 1 92 ? 3.423 -0.257 20.218 1.00 62.12 92 ASN A C 1
ATOM 708 O O . ASN A 1 92 ? 3.072 -1.373 20.586 1.00 62.12 92 ASN A O 1
ATOM 712 N N . ILE A 1 93 ? 2.685 0.832 20.465 1.00 71.31 93 ILE A N 1
ATOM 713 C CA . ILE A 1 93 ? 1.394 0.802 21.179 1.00 71.31 93 ILE 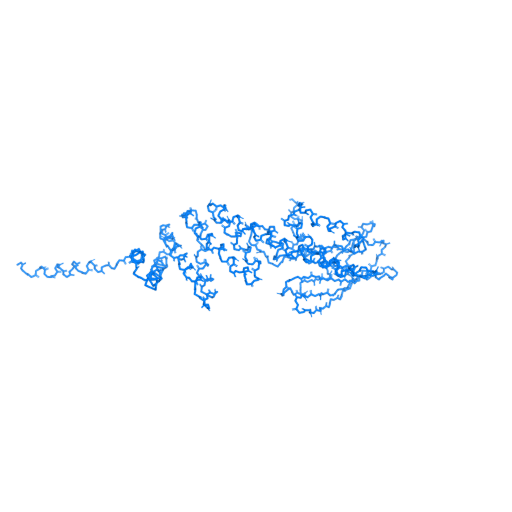A CA 1
ATOM 714 C C . ILE A 1 93 ? 0.222 0.905 20.194 1.00 71.31 93 ILE A C 1
ATOM 716 O O . ILE A 1 93 ? -0.803 0.256 20.395 1.00 71.31 93 ILE A O 1
ATOM 720 N N . MET A 1 94 ? 0.368 1.677 19.112 1.00 78.38 94 MET A N 1
ATOM 721 C CA . MET A 1 94 ? -0.658 1.807 18.076 1.00 78.38 94 MET A CA 1
ATOM 722 C C . MET A 1 94 ? -0.851 0.507 17.312 1.00 78.38 94 MET A C 1
ATOM 724 O O . MET A 1 94 ? -1.992 0.115 17.124 1.00 78.38 94 MET A O 1
ATOM 728 N N . THR A 1 95 ? 0.221 -0.184 16.916 1.00 80.75 95 THR A N 1
ATOM 729 C CA . THR A 1 95 ? 0.114 -1.432 16.144 1.00 80.75 95 THR A CA 1
ATOM 730 C C . THR A 1 95 ? -0.769 -2.488 16.824 1.00 80.75 95 THR A C 1
ATOM 732 O O . THR A 1 95 ? -1.714 -2.951 16.183 1.00 80.75 95 THR A O 1
ATOM 735 N N . PRO A 1 96 ? -0.567 -2.846 18.110 1.00 84.81 96 PRO A N 1
ATOM 736 C CA . PRO A 1 96 ? -1.448 -3.804 18.775 1.00 84.81 96 PRO A CA 1
ATOM 737 C C . PRO A 1 96 ? -2.878 -3.280 18.978 1.00 84.81 96 PRO A C 1
ATOM 739 O O . PRO A 1 96 ? -3.816 -4.057 18.844 1.00 84.81 96 PRO A O 1
ATOM 742 N N . LEU A 1 97 ? -3.081 -1.986 19.263 1.00 88.69 97 LEU A N 1
ATOM 743 C CA . LEU A 1 97 ? -4.434 -1.416 19.382 1.00 88.69 97 LEU A CA 1
ATOM 744 C C . LEU A 1 97 ? -5.182 -1.404 18.044 1.00 88.69 97 LEU A C 1
ATOM 746 O O . LEU A 1 97 ? -6.375 -1.684 18.008 1.00 88.69 97 LEU A O 1
ATOM 750 N N . ARG A 1 98 ? -4.475 -1.112 16.952 1.00 90.12 98 ARG A N 1
ATOM 751 C CA . ARG A 1 98 ? -5.003 -1.156 15.591 1.00 90.12 98 ARG A CA 1
ATOM 752 C C . ARG A 1 98 ? -5.436 -2.574 15.233 1.00 90.12 98 ARG A C 1
ATOM 754 O O . ARG A 1 98 ? -6.568 -2.757 14.808 1.00 90.12 98 ARG A O 1
ATOM 761 N N . GLY A 1 99 ? -4.593 -3.569 15.527 1.00 88.62 99 GLY A N 1
ATOM 762 C CA . GLY A 1 99 ? -4.930 -4.984 15.339 1.00 88.62 99 GLY A CA 1
ATOM 763 C C . GLY A 1 99 ? -6.245 -5.377 16.020 1.00 88.62 99 GLY A C 1
ATOM 764 O O . GLY A 1 99 ? -7.078 -6.035 15.413 1.00 88.62 99 GLY A O 1
ATOM 765 N N . MET A 1 100 ? -6.506 -4.873 17.233 1.00 92.69 100 MET A N 1
ATOM 766 C CA . MET A 1 100 ? -7.769 -5.148 17.935 1.00 92.69 1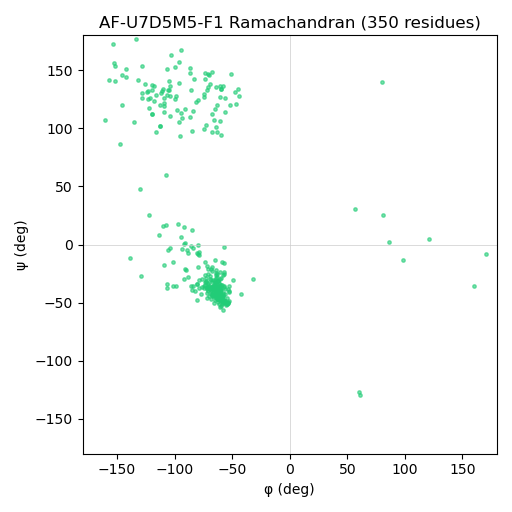00 MET A CA 1
ATOM 767 C C . MET A 1 100 ? -9.017 -4.630 17.199 1.00 92.69 100 MET A C 1
ATOM 769 O O . MET A 1 100 ? -10.087 -5.228 17.354 1.00 92.69 100 MET A O 1
ATOM 773 N N . VAL A 1 101 ? -8.895 -3.529 16.448 1.00 93.69 101 VAL A N 1
ATOM 774 C CA . VAL A 1 101 ? -9.969 -2.985 15.600 1.00 93.69 101 VAL A CA 1
ATOM 775 C C . VAL A 1 101 ? -10.039 -3.743 14.279 1.00 93.69 101 VAL A C 1
ATOM 777 O O . VAL A 1 101 ? -11.125 -4.171 13.898 1.00 93.69 101 VAL A O 1
ATOM 780 N N . ASP A 1 102 ? -8.896 -3.956 13.620 1.00 90.88 102 ASP A N 1
ATOM 781 C CA . ASP A 1 102 ? -8.795 -4.679 12.346 1.00 90.88 102 ASP A CA 1
ATOM 782 C C . ASP A 1 102 ? -9.437 -6.073 12.425 1.00 90.88 102 ASP A C 1
ATOM 784 O O . ASP A 1 102 ? -10.136 -6.465 11.498 1.00 90.88 102 ASP A O 1
ATOM 788 N N . ASP A 1 103 ? -9.287 -6.776 13.552 1.00 91.25 103 ASP A N 1
ATOM 789 C CA . ASP A 1 103 ? -9.877 -8.102 13.792 1.00 91.25 103 ASP A CA 1
ATOM 790 C C . ASP A 1 103 ? -11.419 -8.114 13.833 1.00 91.25 103 ASP A C 1
ATOM 792 O O . ASP A 1 103 ? -12.030 -9.181 13.880 1.00 91.25 103 ASP A O 1
ATOM 796 N N . ARG A 1 104 ? -12.066 -6.945 13.918 1.00 93.31 104 ARG A N 1
ATOM 797 C CA . ARG A 1 104 ? -13.509 -6.815 14.194 1.00 93.31 104 ARG A CA 1
ATOM 798 C C . ARG A 1 104 ? -14.251 -5.930 13.208 1.00 93.31 104 ARG A C 1
ATOM 800 O O . ARG A 1 104 ? -15.453 -6.108 13.053 1.00 93.31 104 ARG A O 1
ATOM 807 N N . ILE A 1 105 ? -13.571 -4.963 12.595 1.00 93.94 105 ILE A N 1
ATOM 808 C CA . ILE A 1 105 ? -14.213 -3.883 11.837 1.00 93.94 105 ILE A CA 1
ATOM 809 C C . ILE A 1 105 ? -14.988 -4.378 10.604 1.00 93.94 105 ILE A C 1
ATOM 811 O O . ILE A 1 105 ? -15.962 -3.743 10.213 1.00 93.94 105 ILE A O 1
ATOM 815 N N . ASP A 1 106 ? -14.599 -5.525 10.041 1.00 90.44 106 ASP A N 1
ATOM 816 C CA . ASP A 1 106 ? -15.251 -6.118 8.866 1.00 90.44 106 ASP A CA 1
ATOM 817 C C . ASP A 1 106 ? -16.560 -6.854 9.194 1.00 90.44 106 ASP A C 1
ATOM 819 O O . ASP A 1 106 ? -17.246 -7.313 8.285 1.00 90.44 106 ASP A O 1
ATOM 823 N N . ALA A 1 107 ? -16.919 -7.012 10.472 1.00 92.06 107 ALA A N 1
ATOM 824 C CA . ALA A 1 107 ? -18.141 -7.718 10.833 1.00 92.06 107 ALA A CA 1
ATOM 825 C C . ALA A 1 107 ? -19.395 -6.898 10.473 1.00 92.06 107 ALA A C 1
ATOM 827 O O . ALA A 1 107 ? -19.492 -5.716 10.804 1.00 92.06 107 ALA A O 1
ATOM 828 N N . ASP A 1 108 ? -20.400 -7.552 9.879 1.00 92.44 108 ASP A N 1
ATOM 829 C CA . ASP A 1 108 ? -21.625 -6.913 9.359 1.00 92.44 108 ASP A CA 1
ATOM 830 C C . ASP A 1 108 ? -22.414 -6.105 10.403 1.00 92.44 108 ASP A C 1
ATOM 832 O O . ASP A 1 108 ? -23.158 -5.185 10.068 1.00 92.44 108 ASP A O 1
ATOM 836 N N . TYR A 1 109 ? -22.268 -6.452 11.684 1.00 93.81 109 TYR A N 1
ATOM 837 C CA . TYR A 1 109 ? -22.945 -5.779 12.791 1.00 93.81 109 TYR A CA 1
ATOM 838 C C . TYR A 1 109 ? -22.204 -4.534 13.308 1.00 93.81 109 TYR A C 1
ATOM 840 O O . TYR A 1 109 ? -22.678 -3.893 14.252 1.00 93.81 109 TYR A O 1
ATOM 848 N N . ILE A 1 110 ? -21.034 -4.193 12.757 1.00 96.38 110 ILE A N 1
ATOM 849 C CA . ILE A 1 110 ? -20.329 -2.959 13.105 1.00 96.38 110 ILE A CA 1
ATOM 850 C C . ILE A 1 110 ? -21.036 -1.769 12.462 1.00 96.38 110 ILE A C 1
ATOM 852 O O . ILE A 1 110 ? -21.256 -1.705 11.252 1.00 96.38 110 ILE A O 1
ATOM 856 N N . GLU A 1 111 ? -21.369 -0.783 13.289 1.00 96.19 111 GLU A N 1
ATOM 857 C CA . GLU A 1 111 ? -22.045 0.429 12.848 1.00 96.19 111 GLU A CA 1
ATOM 858 C C . GLU A 1 111 ? -21.215 1.184 11.794 1.00 96.19 111 GLU A C 1
ATOM 860 O O . GLU A 1 111 ? -20.026 1.448 11.989 1.00 96.19 111 GLU A O 1
ATOM 865 N N . SER A 1 112 ? -21.855 1.626 10.705 1.00 95.00 112 SER A N 1
ATOM 866 C CA . SER A 1 112 ? -21.198 2.378 9.622 1.00 95.00 112 SER A CA 1
ATOM 867 C C . SER A 1 112 ? -20.412 3.593 10.120 1.00 95.00 112 SER A C 1
ATOM 869 O O . SER A 1 112 ? -19.271 3.785 9.722 1.00 95.00 112 SER A O 1
ATOM 871 N N . ARG A 1 113 ? -20.942 4.334 11.106 1.00 95.50 113 ARG A N 1
ATOM 872 C CA . ARG A 1 113 ? -20.228 5.476 11.705 1.00 95.50 113 ARG A CA 1
ATOM 873 C C . ARG A 1 113 ? -18.888 5.096 12.347 1.00 95.50 113 ARG A C 1
ATOM 875 O O . ARG A 1 113 ? -18.009 5.944 12.458 1.00 95.50 113 ARG A O 1
ATOM 882 N N . LEU A 1 114 ? -18.740 3.866 12.848 1.00 96.06 114 LEU A N 1
ATOM 883 C CA . LEU A 1 114 ? -17.481 3.396 13.431 1.00 96.06 114 LEU A CA 1
ATOM 884 C C . LEU A 1 114 ? -16.491 3.014 12.340 1.00 96.06 114 LEU A C 1
ATOM 886 O O . LEU A 1 114 ? -15.308 3.320 12.478 1.00 96.06 114 LEU A O 1
ATOM 890 N N . ARG A 1 115 ? -16.983 2.417 11.250 1.00 95.56 115 ARG A N 1
ATOM 891 C CA . ARG A 1 115 ? -16.186 2.151 10.053 1.00 95.56 115 ARG A CA 1
ATOM 892 C C . ARG A 1 115 ? -15.637 3.440 9.451 1.00 95.56 115 ARG A C 1
ATOM 894 O O . ARG A 1 115 ? -14.428 3.541 9.283 1.00 95.56 115 ARG A O 1
ATOM 901 N N . ASP A 1 116 ? -16.474 4.463 9.285 1.00 95.12 116 ASP A N 1
ATOM 902 C CA . ASP A 1 116 ? -16.045 5.777 8.787 1.00 95.12 116 ASP A CA 1
ATOM 903 C C . ASP A 1 116 ? -15.036 6.449 9.730 1.00 95.12 116 ASP A C 1
ATOM 905 O O . ASP A 1 116 ? -14.003 6.956 9.295 1.00 95.12 116 ASP A O 1
ATOM 909 N N . LYS A 1 117 ? -15.271 6.406 11.051 1.00 94.31 117 LYS A N 1
ATOM 910 C CA . LYS A 1 117 ? -14.312 6.934 12.040 1.00 94.31 117 LYS A CA 1
ATOM 911 C C . LYS A 1 117 ? -12.965 6.219 11.987 1.00 94.31 117 LYS A C 1
ATOM 913 O O . LYS A 1 117 ? -11.930 6.857 12.179 1.00 94.31 117 LYS A O 1
ATOM 918 N N . TYR A 1 118 ? -12.969 4.906 11.781 1.00 95.19 118 TYR A N 1
ATOM 919 C CA . TYR A 1 118 ? -11.734 4.143 11.672 1.00 95.19 118 TYR A CA 1
ATOM 920 C C . TYR A 1 118 ? -11.032 4.383 10.330 1.00 95.19 118 TYR A C 1
ATOM 922 O O . TYR A 1 118 ? -9.813 4.537 10.316 1.00 95.19 118 TYR A O 1
ATOM 930 N N . ALA A 1 119 ? -11.783 4.522 9.235 1.00 94.44 119 ALA A N 1
ATOM 931 C CA . ALA A 1 119 ? -11.253 4.916 7.933 1.00 94.44 119 ALA A CA 1
ATOM 932 C C . ALA A 1 119 ? -10.531 6.267 8.015 1.00 94.44 119 ALA A C 1
ATOM 934 O O . ALA A 1 119 ? -9.367 6.356 7.640 1.00 94.44 119 ALA A O 1
ATOM 935 N N . LEU A 1 120 ? -11.154 7.286 8.616 1.00 93.25 120 LEU A N 1
ATOM 936 C CA . LEU A 1 120 ? -10.511 8.584 8.855 1.00 93.25 120 LEU A CA 1
ATOM 937 C C . LEU A 1 120 ? -9.253 8.457 9.725 1.00 93.25 120 LEU A C 1
ATOM 939 O O . LEU A 1 120 ? -8.234 9.090 9.449 1.00 93.25 120 LEU A O 1
ATOM 943 N N . PHE A 1 121 ? -9.279 7.589 10.746 1.00 92.56 121 PHE A N 1
ATOM 944 C CA . PHE A 1 121 ? -8.075 7.317 11.526 1.00 92.56 121 PHE A CA 1
ATOM 945 C C . PHE A 1 121 ? -6.938 6.774 10.644 1.00 92.56 121 PHE A C 1
ATOM 947 O O . PHE A 1 121 ? -5.795 7.209 10.815 1.00 92.56 121 PHE A O 1
ATOM 954 N N . LEU A 1 122 ? -7.240 5.838 9.740 1.00 92.00 122 LEU A N 1
ATOM 955 C CA . LEU A 1 122 ? -6.273 5.234 8.825 1.00 92.00 122 LEU A CA 1
ATOM 956 C C . LEU A 1 122 ? -5.750 6.233 7.787 1.00 92.00 122 LEU A C 1
ATOM 958 O O . LEU A 1 122 ? -4.558 6.192 7.497 1.00 92.00 122 LEU A O 1
ATOM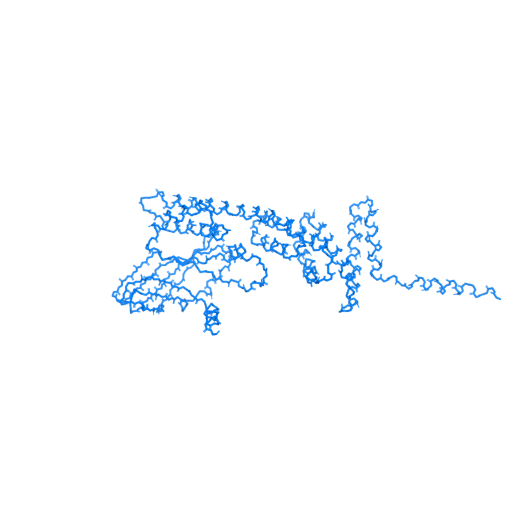 962 N N . VAL A 1 123 ? -6.591 7.151 7.299 1.00 91.56 123 VAL A N 1
ATOM 963 C CA . VAL A 1 123 ? -6.187 8.254 6.410 1.00 91.56 123 VAL A CA 1
ATOM 964 C C . VAL A 1 123 ? -5.111 9.115 7.070 1.00 91.56 123 VAL A C 1
ATOM 966 O O . VAL A 1 123 ? -3.996 9.210 6.571 1.00 91.56 123 VAL A O 1
ATOM 969 N N . GLU A 1 124 ? -5.381 9.646 8.260 1.00 89.31 124 GLU A N 1
ATOM 970 C CA . GLU A 1 124 ? -4.399 10.467 8.986 1.00 89.31 124 GLU A CA 1
ATOM 971 C C . GLU A 1 124 ? -3.127 9.674 9.354 1.00 89.31 124 GLU A C 1
ATOM 973 O O . GLU A 1 124 ? -2.021 10.214 9.447 1.00 89.31 124 GLU A O 1
ATOM 978 N N . TYR A 1 125 ? -3.267 8.366 9.598 1.00 87.12 125 TYR A N 1
ATOM 979 C CA . TYR A 1 125 ? -2.118 7.502 9.851 1.00 87.12 125 TYR A CA 1
ATOM 980 C C . TYR A 1 125 ? -1.264 7.309 8.594 1.00 87.12 125 TYR A C 1
ATOM 982 O O . TYR A 1 125 ? -0.035 7.310 8.686 1.00 87.12 125 TYR A O 1
ATOM 990 N N . ALA A 1 126 ? -1.899 7.186 7.427 1.00 86.50 126 ALA A N 1
ATOM 991 C CA . ALA A 1 126 ? -1.224 7.147 6.140 1.00 86.50 126 ALA A CA 1
ATOM 992 C C . ALA A 1 126 ? -0.467 8.451 5.862 1.00 86.50 126 ALA A C 1
ATOM 994 O O . ALA A 1 126 ? 0.674 8.393 5.404 1.00 86.50 126 ALA A O 1
ATOM 995 N N . ASP A 1 127 ? -1.033 9.602 6.221 1.00 85.31 127 ASP A N 1
ATOM 996 C CA . ASP A 1 127 ? -0.362 10.900 6.088 1.00 85.31 127 ASP A CA 1
ATOM 997 C C . ASP A 1 127 ? 0.907 10.970 6.930 1.00 85.31 127 ASP A C 1
ATOM 999 O O . ASP A 1 127 ? 1.983 11.280 6.422 1.00 85.31 127 ASP A O 1
ATOM 1003 N N . THR A 1 128 ? 0.812 10.545 8.191 1.00 83.56 128 THR A N 1
ATOM 1004 C CA . THR A 1 128 ? 1.970 10.479 9.095 1.00 83.56 128 THR A CA 1
ATOM 1005 C C . THR A 1 128 ? 3.067 9.550 8.559 1.00 83.56 128 THR A C 1
ATOM 1007 O O . THR A 1 128 ? 4.257 9.770 8.786 1.00 83.56 128 THR A O 1
ATOM 1010 N N . LEU A 1 129 ? 2.687 8.461 7.885 1.00 80.56 129 LEU A N 1
ATOM 1011 C CA . LEU A 1 129 ? 3.637 7.547 7.251 1.00 80.56 129 LEU A CA 1
ATOM 1012 C C . LEU A 1 129 ? 4.275 8.168 6.008 1.00 80.56 129 LEU A C 1
ATOM 1014 O O . LEU A 1 129 ? 5.477 7.997 5.807 1.00 80.56 129 LEU A O 1
ATOM 1018 N N . ASN A 1 130 ? 3.506 8.930 5.232 1.00 80.38 130 ASN A N 1
ATOM 1019 C CA . ASN A 1 130 ? 3.986 9.591 4.028 1.00 80.38 130 ASN A CA 1
ATOM 1020 C C . ASN A 1 130 ? 5.010 10.677 4.381 1.00 80.38 130 ASN A C 1
ATOM 1022 O O . ASN A 1 130 ? 6.100 10.702 3.821 1.00 80.38 130 ASN A O 1
ATOM 1026 N N . GLU A 1 131 ? 4.728 11.486 5.407 1.00 79.94 131 GLU A N 1
ATOM 1027 C CA . GLU A 1 131 ? 5.667 12.472 5.969 1.00 79.94 131 GLU A CA 1
ATOM 1028 C C . GLU A 1 131 ? 6.991 11.846 6.441 1.00 79.94 131 GLU A C 1
ATOM 1030 O O . GLU A 1 131 ? 8.021 12.514 6.524 1.00 79.94 131 GLU A O 1
ATOM 1035 N N . ARG A 1 132 ? 6.983 10.544 6.748 1.00 75.19 132 ARG A N 1
ATOM 1036 C CA . ARG A 1 132 ? 8.164 9.757 7.136 1.00 75.19 132 ARG A CA 1
ATOM 1037 C C . ARG A 1 132 ? 8.772 8.980 5.968 1.00 75.19 132 ARG A C 1
ATOM 1039 O O . ARG A 1 132 ? 9.523 8.035 6.206 1.00 75.19 132 ARG A O 1
ATOM 1046 N N . ASN A 1 133 ? 8.446 9.357 4.733 1.00 70.31 133 ASN A N 1
ATOM 1047 C CA . ASN A 1 133 ? 8.882 8.708 3.497 1.00 70.31 133 ASN A CA 1
ATOM 1048 C C . ASN A 1 133 ? 8.524 7.213 3.427 1.00 70.31 133 ASN A C 1
ATOM 1050 O O . ASN A 1 133 ? 9.249 6.421 2.830 1.00 70.31 133 ASN A O 1
ATOM 1054 N N . ASN A 1 134 ? 7.418 6.798 4.054 1.00 72.00 134 ASN A N 1
ATOM 1055 C CA . ASN A 1 134 ? 6.942 5.415 4.035 1.00 72.00 134 ASN A CA 1
ATOM 1056 C C . ASN A 1 134 ? 5.689 5.264 3.165 1.00 72.00 134 ASN A C 1
ATOM 1058 O O . ASN A 1 134 ? 4.617 4.879 3.635 1.00 72.00 134 ASN A O 1
ATOM 1062 N N . LEU A 1 135 ? 5.850 5.602 1.887 1.00 74.50 135 LEU A N 1
ATOM 1063 C CA . LEU A 1 135 ? 4.759 5.719 0.928 1.00 74.50 135 LEU A CA 1
ATOM 1064 C C . LEU A 1 135 ? 3.989 4.404 0.718 1.00 74.50 135 LEU A C 1
ATOM 1066 O O . LEU A 1 135 ? 2.761 4.419 0.660 1.00 74.50 135 LEU A O 1
ATOM 1070 N N . SER A 1 136 ? 4.681 3.260 0.665 1.00 69.56 136 SER A N 1
ATOM 1071 C CA . SER A 1 136 ? 4.033 1.947 0.516 1.00 69.56 136 SER A CA 1
ATOM 1072 C C . SER A 1 136 ? 3.032 1.682 1.640 1.00 69.56 136 SER A C 1
ATOM 1074 O O . SER A 1 136 ? 1.867 1.361 1.389 1.00 69.56 136 SER A O 1
ATOM 1076 N N . LYS A 1 137 ? 3.442 1.917 2.892 1.00 74.81 137 LYS A N 1
ATOM 1077 C CA . LYS A 1 137 ? 2.558 1.762 4.051 1.00 74.81 137 LYS A CA 1
ATOM 1078 C C . LYS A 1 137 ? 1.441 2.794 4.069 1.00 74.81 137 LYS A C 1
ATOM 1080 O O . LYS A 1 137 ? 0.349 2.463 4.528 1.00 74.81 137 LYS A O 1
ATOM 1085 N N . SER A 1 138 ? 1.672 4.006 3.569 1.00 81.00 138 SER A N 1
ATOM 1086 C CA . SER A 1 138 ? 0.600 4.990 3.399 1.00 81.00 138 SER A CA 1
ATOM 1087 C C . SER A 1 138 ? -0.506 4.450 2.494 1.00 81.00 138 SER A C 1
ATOM 1089 O O . SER A 1 138 ? -1.664 4.423 2.906 1.00 81.00 138 SER A O 1
ATOM 1091 N N . PHE A 1 139 ? -0.158 3.913 1.321 1.00 80.62 139 PHE A N 1
ATOM 1092 C CA . PHE A 1 139 ? -1.146 3.320 0.416 1.00 80.62 139 PHE A CA 1
ATOM 1093 C C . PHE A 1 139 ? -1.827 2.072 0.988 1.00 80.62 139 PHE A C 1
ATOM 1095 O O . PHE A 1 139 ? -3.032 1.920 0.796 1.00 80.62 139 PHE A O 1
ATOM 1102 N N . ILE A 1 140 ? -1.125 1.222 1.754 1.00 80.44 140 ILE A N 1
ATOM 1103 C CA . ILE A 1 140 ? -1.765 0.102 2.479 1.00 80.44 140 ILE A CA 1
ATOM 1104 C C . ILE A 1 140 ? -2.904 0.614 3.364 1.00 80.44 140 ILE A C 1
ATOM 1106 O O . ILE A 1 140 ? -3.992 0.035 3.388 1.00 80.44 140 ILE A O 1
ATOM 1110 N N . HIS A 1 141 ? -2.656 1.690 4.110 1.00 86.00 141 HIS A N 1
ATOM 1111 C CA . HIS A 1 141 ? -3.636 2.228 5.043 1.00 86.00 141 HIS A CA 1
ATOM 1112 C C . HIS A 1 141 ? -4.773 2.979 4.358 1.00 86.00 141 HIS A C 1
ATOM 1114 O O . HIS A 1 141 ? -5.907 2.835 4.808 1.00 86.00 141 HIS A O 1
ATOM 1120 N N . LEU A 1 142 ? -4.512 3.691 3.261 1.00 87.50 142 LEU A N 1
ATOM 1121 C CA . LEU A 1 142 ? -5.568 4.329 2.471 1.00 87.50 142 LEU A CA 1
ATOM 1122 C C . LEU A 1 142 ? -6.462 3.305 1.769 1.00 87.50 142 LEU A C 1
ATOM 1124 O O . LEU A 1 142 ? -7.679 3.419 1.857 1.00 87.50 142 LEU A O 1
ATOM 1128 N N . ASN A 1 143 ? -5.888 2.261 1.167 1.00 85.12 143 ASN A N 1
ATOM 1129 C CA . ASN A 1 143 ? -6.671 1.170 0.585 1.00 85.12 143 ASN A CA 1
ATOM 1130 C C . ASN A 1 143 ? -7.536 0.493 1.650 1.00 85.12 143 ASN A C 1
ATOM 1132 O O . ASN A 1 143 ? -8.739 0.339 1.475 1.00 85.12 143 ASN A O 1
ATOM 1136 N N . ARG A 1 144 ? -6.952 0.169 2.813 1.00 87.06 144 ARG A N 1
ATOM 1137 C CA . ARG A 1 144 ? -7.731 -0.400 3.916 1.00 87.06 144 ARG A CA 1
ATOM 1138 C C . ARG A 1 144 ? -8.833 0.551 4.387 1.00 87.06 144 ARG A C 1
ATOM 1140 O O . ARG A 1 144 ? -9.898 0.075 4.757 1.00 87.06 144 ARG A O 1
ATOM 1147 N N . ALA A 1 145 ? -8.590 1.861 4.388 1.00 91.00 145 ALA A N 1
ATOM 1148 C CA . ALA A 1 145 ? -9.600 2.860 4.717 1.00 91.00 145 ALA A CA 1
ATOM 1149 C C . ALA A 1 145 ? -10.746 2.873 3.689 1.00 91.00 145 ALA A C 1
ATOM 1151 O O . ALA A 1 145 ? -11.902 2.904 4.102 1.00 91.00 145 ALA A O 1
ATOM 1152 N N . MET A 1 146 ? -10.446 2.793 2.387 1.00 90.00 146 MET A N 1
ATOM 1153 C CA . MET A 1 146 ? -11.452 2.665 1.321 1.00 90.00 146 MET A CA 1
ATOM 1154 C C . MET A 1 146 ? -12.282 1.385 1.458 1.00 90.00 146 MET A C 1
ATOM 1156 O O . MET A 1 146 ? -13.498 1.433 1.284 1.00 90.00 146 MET A O 1
ATOM 1160 N N . ASP A 1 147 ? -11.645 0.262 1.804 1.00 89.31 147 ASP A N 1
ATOM 1161 C CA . ASP A 1 147 ? -12.316 -1.038 1.936 1.00 89.31 147 ASP A CA 1
ATOM 1162 C C . ASP A 1 147 ? -13.352 -1.050 3.067 1.00 89.31 147 ASP A C 1
ATOM 1164 O O . ASP A 1 147 ? -14.394 -1.697 2.959 1.00 89.31 147 ASP A O 1
ATOM 1168 N N . ILE A 1 148 ? -13.058 -0.365 4.176 1.00 91.50 148 ILE A N 1
ATOM 1169 C CA . ILE A 1 148 ? -13.932 -0.367 5.356 1.00 91.50 148 ILE A CA 1
ATOM 1170 C C . ILE A 1 148 ? -14.949 0.772 5.346 1.00 91.50 148 ILE A C 1
ATOM 1172 O O . ILE A 1 148 ? -16.002 0.619 5.964 1.00 91.50 148 ILE A O 1
ATOM 1176 N N . ALA A 1 149 ? -14.635 1.916 4.727 1.00 90.94 149 ALA A N 1
ATOM 1177 C CA . ALA A 1 149 ? -15.473 3.107 4.791 1.00 90.94 149 ALA A CA 1
ATOM 1178 C C . ALA A 1 149 ? -16.868 2.813 4.230 1.00 90.94 149 ALA A C 1
ATOM 1180 O O . ALA A 1 149 ? -17.015 2.226 3.159 1.00 90.94 149 ALA A O 1
ATOM 1181 N N . ALA A 1 150 ? -17.906 3.245 4.945 1.00 88.50 150 ALA A N 1
ATOM 1182 C CA . ALA A 1 150 ? -19.262 3.183 4.423 1.00 88.50 150 ALA A CA 1
ATOM 1183 C C . ALA A 1 150 ? -19.475 4.246 3.333 1.00 88.50 150 ALA A C 1
ATOM 1185 O O . ALA A 1 150 ? -20.220 4.002 2.385 1.00 88.50 150 ALA A O 1
ATOM 1186 N N . ASP A 1 151 ? -18.800 5.393 3.452 1.00 85.81 151 ASP A N 1
ATOM 1187 C CA . ASP A 1 151 ? -18.677 6.399 2.395 1.00 85.81 151 ASP A CA 1
ATOM 1188 C C . ASP A 1 151 ? -17.226 6.490 1.910 1.00 85.81 151 ASP A C 1
ATOM 1190 O O . ASP A 1 151 ? -16.380 7.107 2.553 1.00 85.81 151 ASP A O 1
ATOM 1194 N N . GLN A 1 152 ? -16.931 5.896 0.754 1.00 87.06 152 GLN A N 1
ATOM 1195 C CA . GLN A 1 152 ? -15.579 5.896 0.184 1.00 87.06 152 GLN A CA 1
ATOM 1196 C C . GLN A 1 152 ? -15.080 7.298 -0.191 1.00 87.06 152 GLN A C 1
ATOM 1198 O O . GLN A 1 152 ? -13.868 7.524 -0.219 1.00 87.06 152 GLN A O 1
ATOM 1203 N N . ASN A 1 153 ? -15.976 8.269 -0.413 1.00 87.19 153 ASN A N 1
ATOM 1204 C CA . ASN A 1 153 ? -15.580 9.624 -0.806 1.00 87.19 153 ASN A CA 1
ATOM 1205 C C . ASN A 1 153 ? -14.743 10.325 0.272 1.00 87.19 153 ASN A C 1
ATOM 1207 O O . ASN A 1 153 ? -13.927 11.185 -0.057 1.00 87.19 153 ASN A O 1
ATOM 1211 N N . ILE A 1 154 ? -14.892 9.934 1.547 1.00 84.19 154 ILE A N 1
ATOM 1212 C CA . ILE A 1 154 ? -14.102 10.494 2.656 1.00 84.19 154 ILE A CA 1
ATOM 1213 C C . ILE A 1 154 ? -12.616 10.112 2.570 1.00 84.19 154 ILE A C 1
ATOM 1215 O O . ILE A 1 154 ? -11.784 10.760 3.200 1.00 84.19 154 ILE A O 1
ATOM 1219 N N . VAL A 1 155 ? -12.288 9.058 1.813 1.00 89.81 155 VAL A N 1
ATOM 1220 C CA . VAL A 1 155 ? -10.920 8.562 1.604 1.00 89.81 155 VAL A CA 1
ATOM 1221 C C . VAL A 1 155 ? -10.421 8.895 0.198 1.00 89.81 155 VAL A C 1
ATOM 1223 O O . VAL A 1 155 ? -9.253 9.251 0.041 1.00 89.81 155 VAL A O 1
ATOM 1226 N N . GLN A 1 156 ? -11.303 8.830 -0.807 1.00 87.94 156 GLN A N 1
ATOM 1227 C CA . GLN A 1 156 ? -10.960 8.952 -2.227 1.00 87.94 156 GLN A CA 1
ATOM 1228 C C . GLN A 1 156 ? -10.141 10.209 -2.538 1.00 87.94 156 GLN A C 1
ATOM 1230 O O . GLN A 1 156 ? -9.073 10.110 -3.132 1.00 87.94 156 GLN A O 1
ATOM 1235 N N . SER A 1 157 ? -10.572 11.379 -2.051 1.00 88.00 157 SER A N 1
ATOM 1236 C CA . SER A 1 157 ? -9.849 12.635 -2.299 1.00 88.00 157 SER A CA 1
ATOM 1237 C C . SER A 1 157 ? -8.397 12.583 -1.824 1.00 88.00 157 SER A C 1
ATOM 1239 O O . SER A 1 157 ? -7.528 13.163 -2.470 1.00 88.00 157 SER A O 1
ATOM 1241 N N . ARG A 1 158 ? -8.124 11.914 -0.696 1.00 87.31 158 ARG A N 1
ATOM 1242 C CA . ARG A 1 158 ? -6.768 11.831 -0.152 1.00 87.31 158 ARG A CA 1
ATOM 1243 C C . ARG A 1 158 ? -5.931 10.772 -0.861 1.00 87.31 158 ARG A C 1
ATOM 1245 O O . ARG A 1 158 ? -4.731 10.959 -1.043 1.00 87.31 158 ARG A O 1
ATOM 1252 N N . TYR A 1 159 ? -6.570 9.683 -1.276 1.00 88.00 159 TYR A N 1
ATOM 1253 C CA . TYR A 1 159 ? -5.953 8.679 -2.132 1.00 88.00 159 TYR A CA 1
ATOM 1254 C C . TYR A 1 159 ? -5.478 9.284 -3.455 1.00 88.00 159 TYR A C 1
ATOM 1256 O O . TYR A 1 159 ? -4.316 9.111 -3.822 1.00 88.00 159 TYR A O 1
ATOM 1264 N N . ASP A 1 160 ? -6.346 10.045 -4.120 1.00 87.50 160 ASP A N 1
ATOM 1265 C CA . ASP A 1 160 ? -6.047 10.691 -5.398 1.00 87.50 160 ASP A CA 1
ATOM 1266 C C . ASP A 1 160 ? -4.936 11.737 -5.260 1.00 87.50 160 ASP A C 1
ATOM 1268 O O . ASP A 1 160 ? -4.044 11.799 -6.104 1.00 87.50 160 ASP A O 1
ATOM 1272 N N . GLU A 1 161 ? -4.927 12.509 -4.169 1.00 87.94 161 GLU A N 1
ATOM 1273 C CA . GLU A 1 161 ? -3.853 13.464 -3.878 1.00 87.94 161 GLU A CA 1
ATOM 1274 C C . GLU A 1 161 ? -2.499 12.762 -3.695 1.00 87.94 161 GLU A C 1
ATOM 1276 O O . GLU A 1 161 ? -1.498 13.171 -4.288 1.00 87.94 161 GLU A O 1
ATOM 1281 N N . LEU A 1 162 ? -2.457 11.674 -2.915 1.00 86.19 162 LEU A N 1
ATOM 1282 C CA . LEU A 1 162 ? -1.222 10.921 -2.695 1.00 86.19 162 LEU A CA 1
ATOM 1283 C C . LEU A 1 162 ? -0.736 10.244 -3.984 1.00 86.19 162 LEU A C 1
ATOM 1285 O O . LEU A 1 162 ? 0.463 10.242 -4.269 1.00 86.19 162 LEU A O 1
ATOM 1289 N N . LYS A 1 163 ? -1.664 9.689 -4.773 1.00 85.38 163 LYS A N 1
ATOM 1290 C CA . LYS A 1 163 ? -1.389 9.125 -6.100 1.00 85.38 163 LYS A CA 1
ATOM 1291 C C . LYS A 1 163 ? -0.784 10.178 -7.024 1.00 85.38 163 LYS A C 1
ATOM 1293 O O . LYS A 1 163 ? 0.264 9.917 -7.609 1.00 85.38 163 LYS A O 1
ATOM 1298 N N . GLY A 1 164 ? -1.421 11.343 -7.134 1.00 87.62 164 GLY A N 1
ATOM 1299 C CA . GLY A 1 164 ? -0.957 12.448 -7.972 1.00 87.62 164 GLY A CA 1
ATOM 1300 C C . GLY A 1 164 ? 0.448 12.903 -7.585 1.00 87.62 164 GLY A C 1
ATOM 1301 O O . GLY A 1 164 ? 1.338 12.925 -8.428 1.00 87.62 164 GLY A O 1
ATOM 1302 N N . GLY A 1 165 ? 0.695 13.132 -6.291 1.00 86.56 165 GLY A N 1
ATOM 1303 C CA . GLY A 1 165 ? 2.027 13.510 -5.811 1.00 86.56 165 GLY A CA 1
ATOM 1304 C C . GLY A 1 165 ? 3.105 12.455 -6.093 1.00 86.56 165 GLY A C 1
ATOM 1305 O O . GLY A 1 165 ? 4.248 12.801 -6.388 1.00 86.56 165 GLY A O 1
ATOM 1306 N N . TYR A 1 166 ? 2.767 11.162 -6.045 1.00 83.38 166 TYR A N 1
ATOM 1307 C CA . TYR A 1 166 ? 3.711 10.105 -6.416 1.00 83.38 166 TYR A CA 1
ATOM 1308 C C . TYR A 1 166 ? 3.981 10.057 -7.924 1.00 83.38 166 TYR A C 1
ATOM 1310 O O . TYR A 1 166 ? 5.136 9.888 -8.320 1.00 83.38 166 TYR A O 1
ATOM 1318 N N . ILE A 1 167 ? 2.950 10.247 -8.754 1.00 87.56 167 ILE A N 1
ATOM 1319 C CA . ILE A 1 167 ? 3.099 10.388 -10.209 1.00 87.56 167 ILE A CA 1
ATOM 1320 C C . ILE A 1 167 ? 4.056 11.541 -10.526 1.00 87.56 167 ILE A C 1
ATOM 1322 O O . ILE A 1 167 ? 5.016 11.336 -11.267 1.00 87.56 167 ILE A O 1
ATOM 1326 N N . ASP A 1 168 ? 3.865 12.706 -9.905 1.00 89.81 168 ASP A N 1
ATOM 1327 C CA . ASP A 1 168 ? 4.725 13.874 -10.111 1.00 89.81 168 ASP A CA 1
ATOM 1328 C C . ASP A 1 168 ? 6.187 13.573 -9.750 1.00 89.81 168 ASP A C 1
ATOM 1330 O O . ASP A 1 168 ? 7.099 13.869 -10.522 1.00 89.81 168 ASP A O 1
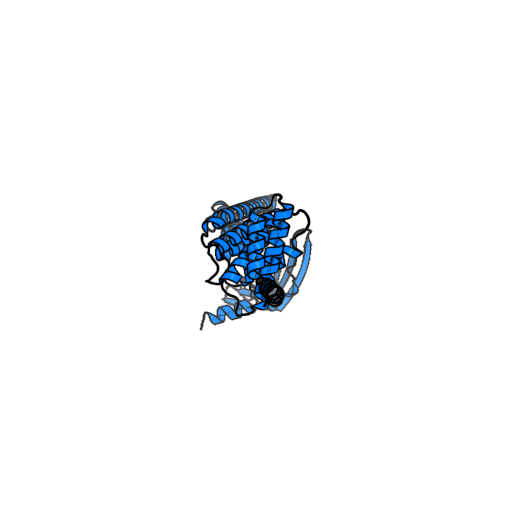ATOM 1334 N N . ILE A 1 169 ? 6.429 12.908 -8.612 1.00 85.44 169 ILE A N 1
ATOM 1335 C CA . ILE A 1 169 ? 7.780 12.490 -8.200 1.00 85.44 169 ILE A CA 1
ATOM 1336 C C . ILE A 1 169 ? 8.425 11.570 -9.244 1.00 85.44 169 ILE A C 1
ATOM 1338 O O . ILE A 1 169 ? 9.616 11.710 -9.533 1.00 85.44 169 ILE A O 1
ATOM 1342 N N . GLN A 1 170 ? 7.675 10.611 -9.791 1.00 83.69 170 GLN A N 1
ATOM 1343 C CA . GLN A 1 170 ? 8.205 9.676 -10.784 1.00 83.69 170 GLN A CA 1
ATOM 1344 C C . GLN A 1 170 ? 8.447 10.352 -12.134 1.00 83.69 170 GLN A C 1
ATOM 1346 O O . GLN A 1 170 ? 9.483 10.109 -12.747 1.00 83.69 170 GLN A O 1
ATOM 1351 N N . LEU A 1 171 ? 7.577 11.269 -12.562 1.00 91.12 171 LEU A N 1
ATOM 1352 C CA . LEU A 1 171 ? 7.808 12.079 -13.758 1.00 91.12 171 LEU A CA 1
ATOM 1353 C C . LEU A 1 171 ? 9.065 12.946 -13.626 1.00 91.12 171 LEU A C 1
ATOM 1355 O O . LEU A 1 171 ? 9.856 13.024 -14.563 1.00 91.12 171 LEU A O 1
ATOM 1359 N N . GLU A 1 172 ? 9.300 13.566 -12.469 1.00 91.56 172 GLU A N 1
ATOM 1360 C CA . GLU A 1 172 ? 10.517 14.356 -12.247 1.00 91.56 172 GLU A CA 1
ATOM 1361 C C . GLU A 1 172 ? 11.782 13.487 -12.247 1.00 91.56 172 GLU A C 1
ATOM 1363 O O . GLU A 1 172 ? 12.791 13.865 -12.847 1.00 91.56 172 GLU A O 1
ATOM 1368 N N . LYS A 1 173 ? 11.727 12.284 -11.657 1.00 86.25 173 LYS A N 1
ATOM 1369 C CA . LYS A 1 173 ? 12.815 11.299 -11.771 1.00 86.25 173 LYS A CA 1
ATOM 1370 C C . LYS A 1 173 ? 13.057 10.899 -13.221 1.00 86.25 173 LYS A C 1
ATOM 1372 O O . LYS A 1 173 ? 14.202 10.922 -13.664 1.00 86.25 173 LYS A O 1
ATOM 1377 N N . ALA A 1 174 ? 11.995 10.572 -13.954 1.00 88.69 174 ALA A N 1
ATOM 1378 C CA . ALA A 1 174 ? 12.075 10.187 -15.353 1.00 88.69 174 ALA A CA 1
ATOM 1379 C C . ALA A 1 174 ? 12.769 11.273 -16.180 1.00 88.69 174 ALA A C 1
ATOM 1381 O O . ALA A 1 174 ? 13.727 10.983 -16.892 1.00 88.69 174 ALA A O 1
ATOM 1382 N N . LYS A 1 175 ? 12.333 12.535 -16.053 1.00 94.25 175 LYS A N 1
ATOM 1383 C CA . LYS A 1 175 ? 12.915 13.676 -16.781 1.00 94.25 175 LYS A CA 1
ATOM 1384 C C . LYS A 1 175 ? 14.382 13.878 -16.437 1.00 94.25 175 LYS A C 1
ATOM 1386 O O . LYS A 1 175 ? 15.193 14.075 -17.337 1.00 94.25 175 LYS A O 1
ATOM 1391 N N . LYS A 1 176 ? 14.715 13.821 -15.145 1.00 91.00 176 LYS A N 1
ATOM 1392 C CA . LYS A 1 176 ? 16.089 13.968 -14.668 1.00 91.00 176 LYS A CA 1
ATOM 1393 C C . LYS A 1 176 ? 16.992 12.892 -15.269 1.00 91.00 176 LYS A C 1
ATOM 1395 O O . LYS A 1 176 ? 17.998 13.232 -15.878 1.00 91.00 176 LYS A O 1
ATOM 1400 N N . TYR A 1 177 ? 16.614 11.623 -15.137 1.00 86.56 177 TYR A N 1
ATOM 1401 C CA . TYR A 1 177 ? 17.405 10.518 -15.671 1.00 86.56 177 TYR A CA 1
ATOM 1402 C C . TYR A 1 177 ? 17.491 10.568 -17.195 1.00 86.56 177 TYR A C 1
ATOM 1404 O O . TYR A 1 177 ? 18.559 10.348 -17.747 1.00 86.56 177 TYR A O 1
ATOM 1412 N N . PHE A 1 178 ? 16.410 10.916 -17.892 1.00 91.12 178 PHE A N 1
ATOM 1413 C CA . PHE A 1 178 ? 16.443 11.046 -19.347 1.00 91.12 178 PHE A CA 1
ATOM 1414 C C . PHE A 1 178 ? 17.414 12.141 -19.809 1.00 91.12 178 PHE A C 1
ATOM 1416 O O . PHE A 1 178 ? 18.196 11.922 -20.733 1.00 91.12 178 PHE A O 1
ATOM 1423 N N . ALA A 1 179 ? 17.398 13.299 -19.142 1.00 92.44 179 ALA A N 1
ATOM 1424 C CA . ALA A 1 179 ? 18.344 14.375 -19.408 1.00 92.44 179 ALA A CA 1
ATOM 1425 C C . ALA A 1 179 ? 19.786 13.913 -19.153 1.00 92.44 179 ALA A C 1
ATOM 1427 O O . ALA A 1 179 ? 20.595 13.960 -20.071 1.00 92.44 179 ALA A O 1
ATOM 1428 N N . GLU A 1 180 ? 20.075 13.372 -17.964 1.00 87.12 180 GLU A N 1
ATOM 1429 C CA . GLU A 1 180 ? 21.403 12.848 -17.602 1.00 87.12 180 GLU A CA 1
ATOM 1430 C C . GLU A 1 180 ? 21.891 11.775 -18.586 1.00 87.12 180 GLU A C 1
ATOM 1432 O O . GLU A 1 180 ? 23.066 11.729 -18.942 1.00 87.12 180 GLU A O 1
ATOM 1437 N N . ALA A 1 181 ? 20.990 10.918 -19.066 1.00 85.00 181 ALA A N 1
ATOM 1438 C CA . ALA A 1 181 ? 21.338 9.852 -19.989 1.00 85.00 181 ALA A CA 1
ATOM 1439 C C . ALA A 1 181 ? 21.665 10.342 -21.403 1.00 85.00 181 ALA A C 1
ATOM 1441 O O . ALA A 1 181 ? 22.280 9.603 -22.162 1.00 85.00 181 ALA A O 1
ATOM 1442 N N . THR A 1 182 ? 21.252 11.556 -21.766 1.00 89.06 182 THR A N 1
ATOM 1443 C CA . THR A 1 182 ? 21.402 12.125 -23.114 1.00 89.06 182 THR A CA 1
ATOM 1444 C C . THR A 1 182 ? 22.359 13.322 -23.158 1.00 89.06 182 THR A C 1
ATOM 1446 O O . THR A 1 182 ? 22.476 13.970 -24.197 1.00 89.06 182 THR A O 1
ATOM 1449 N N . GLU A 1 183 ? 23.065 13.617 -22.057 1.00 87.75 183 GLU A N 1
ATOM 1450 C CA . GLU A 1 183 ? 24.065 14.695 -21.990 1.00 87.75 183 GLU A CA 1
ATOM 1451 C C . GLU A 1 183 ? 25.304 14.427 -22.865 1.00 87.75 183 GLU A C 1
ATOM 1453 O O . GLU A 1 183 ? 25.920 15.369 -23.371 1.00 87.75 183 GLU A O 1
ATOM 1458 N N . GLU A 1 184 ? 25.672 13.160 -23.057 1.00 80.31 184 GLU A N 1
ATOM 1459 C CA . GLU A 1 184 ? 26.835 12.748 -23.849 1.00 80.31 184 GLU A CA 1
ATOM 1460 C C . GLU A 1 184 ? 26.469 12.412 -25.307 1.00 80.31 184 GLU A C 1
ATOM 1462 O O . GLU A 1 184 ? 25.303 12.279 -25.675 1.00 80.31 184 GLU A O 1
ATOM 1467 N N . SER A 1 185 ? 27.480 12.284 -26.178 1.00 73.19 185 SER A N 1
ATOM 1468 C CA . SER A 1 185 ? 27.276 11.977 -27.606 1.00 73.19 185 SER A CA 1
ATOM 1469 C C . SER A 1 185 ? 26.654 10.603 -27.861 1.00 73.19 185 SER A C 1
ATOM 1471 O O . SER A 1 185 ? 26.040 10.400 -28.907 1.00 73.19 185 SER A O 1
ATOM 1473 N N . GLU A 1 186 ? 26.827 9.674 -26.922 1.00 76.44 186 GLU A N 1
ATOM 1474 C CA . GLU A 1 186 ? 26.170 8.371 -26.908 1.00 76.44 186 GLU A CA 1
ATOM 1475 C C . GLU A 1 186 ? 25.323 8.266 -25.633 1.00 76.44 186 GLU A C 1
ATOM 1477 O O . GLU A 1 186 ? 25.821 8.611 -24.558 1.00 76.44 186 GLU A O 1
ATOM 1482 N N . PRO A 1 187 ? 24.055 7.819 -25.717 1.00 75.12 187 PRO A N 1
ATOM 1483 C CA . PRO A 1 187 ? 23.211 7.741 -24.539 1.00 75.12 187 PRO A CA 1
ATOM 1484 C C . PRO A 1 187 ? 23.738 6.750 -23.499 1.00 75.12 187 PRO A C 1
ATOM 1486 O O . PRO A 1 187 ? 24.069 5.606 -23.819 1.00 75.12 187 PRO A O 1
ATOM 1489 N N . ASN A 1 188 ? 23.738 7.150 -22.228 1.00 79.88 188 ASN A N 1
ATOM 1490 C CA . ASN A 1 188 ? 24.017 6.235 -21.130 1.00 79.88 188 ASN A CA 1
ATOM 1491 C C . ASN A 1 188 ? 22.816 5.301 -20.931 1.00 79.88 188 ASN A C 1
ATOM 1493 O O . ASN A 1 188 ? 21.802 5.683 -20.341 1.00 79.88 188 ASN A O 1
ATOM 1497 N N . ILE A 1 189 ? 22.950 4.063 -21.410 1.00 71.38 189 ILE A N 1
ATOM 1498 C CA . ILE A 1 189 ? 21.895 3.047 -21.344 1.00 71.38 189 ILE A CA 1
ATOM 1499 C C . ILE A 1 189 ? 21.434 2.812 -19.904 1.00 71.38 189 ILE A C 1
ATOM 1501 O O . ILE A 1 189 ? 20.238 2.773 -19.658 1.00 71.38 189 ILE A O 1
ATOM 1505 N N . GLU A 1 190 ? 22.339 2.736 -18.930 1.00 68.44 190 GLU A N 1
ATOM 1506 C CA . GLU A 1 190 ? 21.978 2.522 -17.523 1.00 68.44 190 GLU A CA 1
ATOM 1507 C C . GLU A 1 190 ? 21.034 3.612 -16.992 1.00 68.44 190 GLU A C 1
ATOM 1509 O O . GLU A 1 190 ? 20.017 3.332 -16.352 1.00 68.44 190 GLU A O 1
ATOM 1514 N N . THR A 1 191 ? 21.339 4.868 -17.310 1.00 75.31 191 THR A N 1
ATOM 1515 C CA . THR A 1 191 ? 20.531 6.014 -16.891 1.00 75.31 191 THR A CA 1
ATOM 1516 C C . THR A 1 191 ? 19.222 6.108 -17.687 1.00 75.31 191 THR A C 1
ATOM 1518 O O . THR A 1 191 ? 18.181 6.425 -17.110 1.00 75.31 191 THR A O 1
ATOM 1521 N N . LEU A 1 192 ? 19.218 5.751 -18.979 1.00 76.88 192 LEU A N 1
ATOM 1522 C CA . LEU A 1 192 ? 17.986 5.644 -19.775 1.00 76.88 192 LEU A CA 1
ATOM 1523 C C . LEU A 1 192 ? 17.016 4.613 -19.187 1.00 76.88 192 LEU A C 1
ATOM 1525 O O . LEU A 1 192 ? 15.812 4.857 -19.150 1.00 76.88 192 LEU A O 1
ATOM 1529 N N . LEU A 1 193 ? 17.529 3.493 -18.675 1.00 70.38 193 LEU A N 1
ATOM 1530 C CA . LEU A 1 193 ? 16.711 2.453 -18.047 1.00 70.38 193 LEU A CA 1
ATOM 1531 C C . LEU A 1 193 ? 16.077 2.947 -16.738 1.00 70.38 193 LEU A C 1
ATOM 1533 O O . LEU A 1 193 ? 14.919 2.641 -16.460 1.00 70.38 193 LEU A O 1
ATOM 1537 N N . LYS A 1 194 ? 16.789 3.773 -15.957 1.00 74.50 194 LYS A N 1
ATOM 1538 C CA . LYS A 1 194 ? 16.228 4.446 -14.768 1.00 74.50 194 LYS A CA 1
ATOM 1539 C C . LYS A 1 194 ? 15.099 5.413 -15.147 1.00 74.50 194 LYS A C 1
ATOM 1541 O O . LYS A 1 194 ? 14.097 5.494 -14.432 1.00 74.50 194 LYS A O 1
ATOM 1546 N N . ALA A 1 195 ? 15.239 6.122 -16.270 1.00 82.56 195 ALA A N 1
ATOM 1547 C CA . ALA A 1 195 ? 14.198 7.004 -16.793 1.00 82.56 195 ALA A CA 1
ATOM 1548 C C . ALA A 1 195 ? 12.953 6.220 -17.230 1.00 82.56 195 ALA A C 1
ATOM 1550 O O . ALA A 1 195 ? 11.841 6.528 -16.807 1.00 82.56 195 ALA A O 1
ATOM 1551 N N . ASP A 1 196 ? 13.162 5.178 -18.030 1.00 78.50 196 ASP A N 1
ATOM 1552 C CA . ASP A 1 196 ? 12.128 4.287 -18.547 1.00 78.50 196 ASP A CA 1
ATOM 1553 C C . ASP A 1 196 ? 11.349 3.596 -17.423 1.00 78.50 196 ASP A C 1
ATOM 1555 O O . ASP A 1 196 ? 10.120 3.605 -17.415 1.00 78.50 196 ASP A O 1
ATOM 1559 N N . TYR A 1 197 ? 12.049 3.095 -16.406 1.00 74.00 197 TYR A N 1
ATOM 1560 C CA . TYR A 1 197 ? 11.430 2.524 -15.216 1.00 74.00 197 TYR A CA 1
ATOM 1561 C C . TYR A 1 197 ? 10.436 3.494 -14.556 1.00 74.00 197 TYR A C 1
ATOM 1563 O O . TYR A 1 197 ? 9.285 3.135 -14.296 1.00 74.00 197 TYR A O 1
ATOM 1571 N N . ALA A 1 198 ? 10.853 4.741 -14.319 1.00 79.31 198 ALA A N 1
ATOM 1572 C CA . ALA A 1 198 ? 9.998 5.744 -13.692 1.00 79.31 198 ALA A CA 1
ATOM 1573 C C . ALA A 1 198 ? 8.775 6.088 -14.566 1.00 79.31 198 ALA A C 1
ATOM 1575 O O . ALA A 1 198 ? 7.673 6.253 -14.039 1.00 79.31 198 ALA A O 1
ATOM 1576 N N . VAL A 1 199 ? 8.935 6.114 -15.895 1.00 84.94 199 VAL A N 1
ATOM 1577 C CA . VAL A 1 199 ? 7.828 6.278 -16.853 1.00 84.94 199 VAL A CA 1
ATOM 1578 C C . VAL A 1 199 ? 6.823 5.132 -16.753 1.00 84.94 199 VAL A C 1
ATOM 1580 O O . VAL A 1 199 ? 5.622 5.378 -16.651 1.00 84.94 199 VAL A O 1
ATOM 1583 N N . GLN A 1 200 ? 7.290 3.883 -16.726 1.00 77.69 200 GLN A N 1
ATOM 1584 C CA . GLN A 1 200 ? 6.407 2.718 -16.638 1.00 77.69 200 GLN A CA 1
ATOM 1585 C C . GLN A 1 200 ? 5.635 2.672 -15.314 1.00 77.69 200 GLN A C 1
ATOM 1587 O O . GLN A 1 200 ? 4.465 2.285 -15.297 1.00 77.69 200 GLN A O 1
ATOM 1592 N N . VAL A 1 201 ? 6.239 3.125 -14.207 1.00 75.50 201 VAL A N 1
ATOM 1593 C CA . VAL A 1 201 ? 5.519 3.298 -12.934 1.00 75.50 201 VAL A CA 1
ATOM 1594 C C . VAL A 1 201 ? 4.368 4.293 -13.096 1.00 75.50 201 VAL A C 1
ATOM 1596 O O . VAL A 1 201 ? 3.260 4.005 -12.648 1.00 75.50 201 VAL A O 1
ATOM 1599 N N . VAL A 1 202 ? 4.593 5.431 -13.761 1.00 83.31 202 VAL A N 1
ATOM 1600 C CA . VAL A 1 202 ? 3.532 6.419 -14.015 1.00 83.31 202 VAL A CA 1
ATOM 1601 C C . VAL A 1 202 ? 2.428 5.824 -14.881 1.00 83.31 202 VAL A C 1
ATOM 1603 O O . VAL A 1 202 ? 1.271 5.889 -14.484 1.00 83.31 202 VAL A O 1
ATOM 1606 N N . LEU A 1 203 ? 2.769 5.180 -16.000 1.00 81.50 203 LEU A N 1
ATOM 1607 C CA . LEU A 1 203 ? 1.786 4.573 -16.904 1.00 81.50 203 LEU A CA 1
ATOM 1608 C C . LEU A 1 203 ? 0.979 3.457 -16.233 1.00 81.50 203 LEU A C 1
ATOM 1610 O O . LEU A 1 203 ? -0.193 3.283 -16.533 1.00 81.50 203 LEU A O 1
ATOM 1614 N N . GLN A 1 204 ? 1.557 2.723 -15.281 1.00 75.12 204 GLN A N 1
ATOM 1615 C CA . GLN A 1 204 ? 0.801 1.739 -14.503 1.00 75.12 204 GLN A CA 1
ATOM 1616 C C . GLN A 1 204 ? -0.231 2.393 -13.565 1.00 75.12 204 GLN A C 1
ATOM 1618 O O . GLN A 1 204 ? -1.247 1.780 -13.232 1.00 75.12 204 GLN A O 1
ATOM 1623 N N . LEU A 1 205 ? 0.045 3.603 -13.079 1.00 76.25 205 LEU A N 1
ATOM 1624 C CA . LEU A 1 205 ? -0.850 4.343 -12.188 1.00 76.25 205 LEU A CA 1
ATOM 1625 C C . LEU A 1 205 ? -1.894 5.142 -12.968 1.00 76.25 205 LEU A C 1
ATOM 1627 O O . LEU A 1 205 ? -3.026 5.295 -12.503 1.00 76.25 205 LEU A O 1
ATOM 1631 N N . ASP A 1 206 ? -1.498 5.667 -14.116 1.00 83.00 206 ASP A N 1
ATOM 1632 C CA . ASP A 1 206 ? -2.266 6.533 -14.992 1.00 83.00 206 ASP A CA 1
ATOM 1633 C C . ASP A 1 206 ? -1.853 6.260 -16.446 1.00 83.00 206 ASP A C 1
ATOM 1635 O O . ASP A 1 206 ? -0.949 6.891 -16.995 1.00 83.00 206 ASP A O 1
ATOM 1639 N N . GLU A 1 207 ? -2.507 5.270 -17.057 1.00 83.12 207 GLU A N 1
ATOM 1640 C CA . GLU A 1 207 ? -2.216 4.807 -18.424 1.00 83.12 207 GLU A CA 1
ATOM 1641 C C . GLU A 1 207 ? -2.406 5.915 -19.474 1.00 83.12 207 GLU A C 1
ATOM 1643 O O . GLU A 1 207 ? -1.814 5.866 -20.555 1.00 83.12 207 GLU A O 1
ATOM 1648 N N . GLU A 1 208 ? -3.220 6.927 -19.162 1.00 90.69 208 GLU A N 1
ATOM 1649 C CA . GLU A 1 208 ? -3.526 8.046 -20.052 1.00 90.69 208 GLU A CA 1
ATOM 1650 C C . GLU A 1 208 ? -2.582 9.243 -19.861 1.00 90.69 208 GLU A C 1
ATOM 1652 O O . GLU A 1 208 ? -2.704 10.225 -20.594 1.00 90.69 208 GLU A O 1
ATOM 1657 N N . ASN A 1 209 ? -1.608 9.166 -18.945 1.00 93.81 209 ASN A N 1
ATOM 1658 C CA . ASN A 1 209 ? -0.710 10.275 -18.640 1.00 93.81 209 ASN A CA 1
ATOM 1659 C C . ASN A 1 209 ? 0.115 10.710 -19.865 1.00 93.81 209 ASN A C 1
ATOM 1661 O O . ASN A 1 209 ? 1.073 10.042 -20.261 1.00 93.81 209 ASN A O 1
ATOM 1665 N N . GLU A 1 210 ? -0.232 11.858 -20.453 1.00 96.25 210 GLU A N 1
ATOM 1666 C CA . GLU A 1 210 ? 0.373 12.341 -21.703 1.00 96.25 210 GLU A CA 1
ATOM 1667 C C . GLU A 1 210 ? 1.893 12.506 -21.591 1.00 96.25 210 GLU A C 1
ATOM 1669 O O . GLU A 1 210 ? 2.628 12.064 -22.471 1.00 96.25 210 GLU A O 1
ATOM 1674 N N . THR A 1 211 ? 2.384 13.055 -20.473 1.00 94.94 211 THR A N 1
ATOM 1675 C CA . THR A 1 211 ? 3.827 13.269 -20.273 1.00 94.94 211 THR A CA 1
ATOM 1676 C C . THR A 1 211 ? 4.584 11.946 -20.237 1.00 94.94 211 THR A C 1
ATOM 1678 O O . THR A 1 211 ? 5.613 11.811 -20.896 1.00 94.94 211 THR A O 1
ATOM 1681 N N . ALA A 1 212 ? 4.082 10.952 -19.502 1.00 91.56 212 ALA A N 1
ATOM 1682 C CA . ALA A 1 212 ? 4.718 9.642 -19.445 1.00 91.56 212 ALA A CA 1
ATOM 1683 C C . ALA A 1 212 ? 4.709 8.944 -20.814 1.00 91.56 212 ALA A C 1
ATOM 1685 O O . ALA A 1 212 ? 5.722 8.377 -21.216 1.00 91.56 212 ALA A O 1
ATOM 1686 N N . ARG A 1 213 ? 3.607 9.039 -21.569 1.00 92.69 213 ARG A N 1
ATOM 1687 C CA . ARG A 1 213 ? 3.509 8.466 -22.923 1.00 92.69 213 ARG A CA 1
ATOM 1688 C C . ARG A 1 213 ? 4.487 9.115 -23.901 1.00 92.69 213 ARG A C 1
ATOM 1690 O O . ARG A 1 213 ? 5.134 8.409 -24.672 1.00 92.69 213 ARG A O 1
ATOM 1697 N N . ASP A 1 214 ? 4.632 10.436 -23.844 1.00 95.19 214 ASP A N 1
ATOM 1698 C CA . ASP A 1 214 ? 5.593 11.170 -24.671 1.00 95.19 214 ASP A CA 1
ATOM 1699 C C . ASP A 1 214 ? 7.041 10.804 -24.327 1.00 95.19 214 ASP A C 1
ATOM 1701 O O . ASP A 1 214 ? 7.899 10.731 -25.211 1.00 95.19 214 ASP A O 1
ATOM 1705 N N . MET A 1 215 ? 7.335 10.562 -23.047 1.00 93.06 215 MET A N 1
ATOM 1706 C CA . MET A 1 215 ? 8.650 10.091 -22.618 1.00 93.06 215 MET A CA 1
ATOM 1707 C C . MET A 1 215 ? 8.917 8.649 -23.057 1.00 93.06 215 MET A C 1
ATOM 1709 O O . MET A 1 215 ? 9.991 8.374 -23.585 1.00 93.06 215 MET A O 1
ATOM 1713 N N . ASP A 1 216 ? 7.949 7.743 -22.912 1.00 88.69 216 ASP A N 1
ATOM 1714 C CA . ASP A 1 216 ? 8.071 6.354 -23.376 1.00 88.69 216 ASP A CA 1
ATOM 1715 C C . ASP A 1 216 ? 8.357 6.287 -24.885 1.00 88.69 216 ASP A C 1
ATOM 1717 O O . ASP A 1 216 ? 9.245 5.554 -25.332 1.00 88.69 216 ASP A O 1
ATOM 1721 N N . ALA A 1 217 ? 7.678 7.127 -25.673 1.00 87.69 217 ALA A N 1
ATOM 1722 C CA . ALA A 1 217 ? 7.897 7.245 -27.112 1.00 87.69 217 ALA A CA 1
ATOM 1723 C C . ALA A 1 217 ? 9.305 7.754 -27.477 1.00 87.69 217 ALA A C 1
ATOM 1725 O O . ALA A 1 217 ? 9.822 7.400 -28.537 1.00 87.69 217 ALA A O 1
ATOM 1726 N N . GLN A 1 218 ? 9.938 8.561 -26.618 1.00 90.44 218 GLN A N 1
ATOM 1727 C CA . GLN A 1 218 ? 11.313 9.042 -26.808 1.00 90.44 218 GLN A CA 1
ATOM 1728 C C . GLN A 1 218 ? 12.359 8.019 -26.359 1.00 90.44 218 GLN A C 1
ATOM 1730 O O . GLN A 1 218 ? 13.375 7.845 -27.030 1.00 90.44 218 GLN A O 1
ATOM 1735 N N . ILE A 1 219 ? 12.111 7.327 -25.246 1.00 85.25 219 ILE A N 1
ATOM 1736 C CA . ILE A 1 219 ? 13.060 6.373 -24.667 1.00 85.25 219 ILE A CA 1
ATOM 1737 C C . ILE A 1 219 ? 13.080 5.060 -25.465 1.00 85.25 219 ILE A C 1
ATOM 1739 O O . ILE A 1 219 ? 14.138 4.469 -25.666 1.00 85.25 219 ILE A O 1
ATOM 1743 N N . THR A 1 220 ? 11.934 4.607 -25.980 1.00 77.12 220 THR A N 1
ATOM 1744 C CA . THR A 1 220 ? 11.807 3.334 -26.719 1.00 77.12 220 THR A CA 1
ATOM 1745 C C . THR A 1 220 ? 12.766 3.167 -27.895 1.00 77.12 220 THR A C 1
ATOM 1747 O O . THR A 1 220 ? 13.489 2.167 -27.917 1.00 77.12 220 THR A O 1
ATOM 1750 N N . PRO A 1 221 ? 12.887 4.129 -28.821 1.00 78.56 221 PRO A N 1
ATOM 1751 C CA . PRO A 1 221 ? 13.845 4.035 -29.919 1.00 78.56 221 PRO A CA 1
ATOM 1752 C C . PRO A 1 221 ? 15.315 4.002 -29.473 1.00 78.56 221 PRO A C 1
ATOM 1754 O O . PRO A 1 221 ? 16.144 3.425 -30.168 1.00 78.56 221 PRO A O 1
ATOM 1757 N N . MET A 1 222 ? 15.649 4.603 -28.326 1.00 76.88 222 MET A N 1
ATOM 1758 C CA . MET A 1 222 ? 17.021 4.651 -27.798 1.00 76.88 222 MET A CA 1
ATOM 1759 C C . MET A 1 222 ? 17.441 3.354 -27.095 1.00 76.88 222 MET A C 1
ATOM 1761 O O . MET A 1 222 ? 18.606 3.197 -26.745 1.00 76.88 222 MET A O 1
ATOM 1765 N N . MET A 1 223 ? 16.501 2.428 -26.886 1.00 67.62 223 MET A N 1
ATOM 1766 C CA . MET A 1 223 ? 16.725 1.163 -26.182 1.00 67.62 223 MET A CA 1
ATOM 1767 C C . MET A 1 223 ? 16.365 -0.055 -27.047 1.00 67.62 223 MET A C 1
ATOM 1769 O O . MET A 1 223 ? 16.015 -1.097 -26.504 1.00 67.62 223 MET A O 1
ATOM 1773 N N . LEU A 1 224 ? 16.414 0.071 -28.382 1.00 57.12 224 LEU A N 1
ATOM 1774 C CA . LEU A 1 224 ? 16.022 -0.989 -29.328 1.00 57.12 224 LEU A CA 1
ATOM 1775 C C . LEU A 1 224 ? 16.819 -2.293 -29.155 1.00 57.12 224 LEU A C 1
ATOM 1777 O O . LEU A 1 224 ? 16.245 -3.369 -29.298 1.00 57.12 224 LEU A O 1
ATOM 1781 N N . ASP A 1 225 ? 18.101 -2.195 -28.797 1.00 50.09 225 ASP A N 1
ATOM 1782 C CA . ASP A 1 225 ? 18.977 -3.353 -28.560 1.00 50.09 225 ASP A CA 1
ATOM 1783 C C . ASP A 1 225 ? 18.936 -3.848 -27.100 1.00 50.09 225 ASP A C 1
ATOM 1785 O O . ASP A 1 225 ? 19.520 -4.881 -26.757 1.00 50.09 225 ASP A O 1
ATOM 1789 N N . THR A 1 226 ? 18.216 -3.133 -26.229 1.00 50.75 226 THR A N 1
ATOM 1790 C CA . THR A 1 226 ? 18.058 -3.482 -24.820 1.00 50.75 226 THR A CA 1
ATOM 1791 C C . THR A 1 226 ? 16.783 -4.285 -24.643 1.00 50.75 226 THR A C 1
ATOM 1793 O O . THR A 1 226 ? 15.665 -3.782 -24.772 1.00 50.75 226 THR A O 1
ATOM 1796 N N . TYR A 1 227 ? 16.935 -5.556 -24.289 1.00 49.91 227 TYR A N 1
ATOM 1797 C CA . TYR A 1 227 ? 15.789 -6.372 -23.937 1.00 49.91 227 TYR A CA 1
ATOM 1798 C C . TYR A 1 227 ? 15.084 -5.809 -22.687 1.00 49.91 227 TYR A C 1
ATOM 1800 O O . TYR A 1 227 ? 15.690 -5.715 -21.621 1.00 49.91 227 TYR A O 1
ATOM 1808 N N . ARG A 1 228 ? 13.799 -5.449 -22.824 1.00 50.00 228 ARG A N 1
ATOM 1809 C CA . ARG A 1 228 ? 12.936 -4.964 -21.736 1.00 50.00 228 ARG A CA 1
ATOM 1810 C C . ARG A 1 228 ? 12.107 -6.117 -21.170 1.00 50.00 228 ARG A C 1
ATOM 1812 O O . ARG A 1 228 ? 11.115 -6.527 -21.776 1.00 50.00 228 ARG A O 1
ATOM 1819 N N . ALA A 1 229 ? 12.458 -6.615 -19.987 1.00 42.88 229 ALA A N 1
ATOM 1820 C CA . ALA A 1 229 ? 11.511 -7.363 -19.161 1.00 42.88 229 ALA A CA 1
ATOM 1821 C C . ALA A 1 229 ? 11.307 -6.665 -17.824 1.00 42.88 229 ALA A C 1
ATOM 1823 O O . ALA A 1 229 ? 12.185 -6.666 -16.965 1.00 42.88 229 ALA A O 1
ATOM 1824 N N . TYR A 1 230 ? 10.098 -6.143 -17.633 1.00 48.81 230 TYR A N 1
ATOM 1825 C CA . TYR A 1 230 ? 9.578 -5.819 -16.312 1.00 48.81 230 TYR A CA 1
ATOM 1826 C C . TYR A 1 230 ? 8.942 -7.084 -15.777 1.00 48.81 230 TYR A C 1
ATOM 1828 O O . TYR A 1 230 ? 7.893 -7.517 -16.267 1.00 48.81 230 TYR A O 1
ATOM 1836 N N . GLN A 1 231 ? 9.565 -7.695 -14.779 1.00 44.09 231 GLN A N 1
ATOM 1837 C CA . GLN A 1 231 ? 8.921 -8.793 -14.090 1.00 44.09 231 GLN A CA 1
ATOM 1838 C C . GLN A 1 231 ? 8.598 -8.409 -12.665 1.00 44.09 231 GLN A C 1
ATOM 1840 O O . GLN A 1 231 ? 9.467 -8.103 -11.855 1.00 44.09 231 GLN A O 1
ATOM 1845 N N . ARG A 1 232 ? 7.303 -8.458 -12.355 1.00 43.69 232 ARG A N 1
ATOM 1846 C CA . ARG A 1 232 ? 6.823 -8.368 -10.981 1.00 43.69 232 ARG A CA 1
ATOM 1847 C C . ARG A 1 232 ? 7.316 -9.603 -10.242 1.00 43.69 232 ARG A C 1
ATOM 1849 O O . ARG A 1 232 ? 6.807 -10.697 -10.471 1.00 43.69 232 ARG A O 1
ATOM 1856 N N . VAL A 1 233 ? 8.298 -9.443 -9.367 1.00 38.22 233 VAL A N 1
ATOM 1857 C CA . VAL A 1 233 ? 8.656 -10.497 -8.421 1.00 38.22 233 VAL A CA 1
ATOM 1858 C C . VAL A 1 233 ? 7.896 -10.220 -7.145 1.00 38.22 233 VAL A C 1
ATOM 1860 O O . VAL A 1 233 ? 8.191 -9.261 -6.450 1.00 38.22 233 VAL A O 1
ATOM 1863 N N . TYR A 1 234 ? 6.894 -11.050 -6.867 1.00 37.28 234 TYR A N 1
ATOM 1864 C CA . TYR A 1 234 ? 6.052 -10.926 -5.683 1.00 37.28 234 TYR A CA 1
ATOM 1865 C C . TYR A 1 234 ? 6.860 -11.223 -4.411 1.00 37.28 234 TYR A C 1
ATOM 1867 O O . TYR A 1 234 ? 7.197 -12.389 -4.158 1.00 37.28 234 TYR A O 1
ATOM 1875 N N . PRO A 1 235 ? 7.125 -10.242 -3.533 1.00 33.72 235 PRO A N 1
ATOM 1876 C CA . PRO A 1 235 ? 7.508 -10.540 -2.177 1.00 33.72 235 PRO A CA 1
ATOM 1877 C C . PRO A 1 235 ? 6.200 -10.732 -1.403 1.00 33.72 235 PRO A C 1
ATOM 1879 O O . PRO A 1 235 ? 5.587 -9.786 -0.930 1.00 33.72 235 PRO A O 1
ATOM 1882 N N . HIS A 1 236 ? 5.792 -11.992 -1.236 1.00 32.59 236 HIS A N 1
ATOM 1883 C CA . HIS A 1 236 ? 4.701 -12.416 -0.346 1.00 32.59 236 HIS A CA 1
ATOM 1884 C C . HIS A 1 236 ? 3.261 -12.235 -0.895 1.00 32.59 236 HIS A C 1
ATOM 1886 O O . HIS A 1 236 ? 2.929 -11.218 -1.501 1.00 32.59 236 HIS A O 1
ATOM 1892 N N . PRO A 1 237 ? 2.343 -13.198 -0.659 1.00 35.78 237 PRO A N 1
ATOM 1893 C CA . PRO A 1 237 ? 0.925 -13.019 -0.957 1.00 35.78 237 PRO A CA 1
ATOM 1894 C C . PRO A 1 237 ? 0.331 -11.957 -0.029 1.00 35.78 237 PRO A C 1
ATOM 1896 O O . PRO A 1 237 ? -0.040 -12.243 1.112 1.00 35.78 237 PRO A O 1
ATOM 1899 N N . VAL A 1 238 ? 0.235 -10.723 -0.513 1.00 37.62 238 VAL A N 1
ATOM 1900 C CA . VAL A 1 238 ? -0.579 -9.704 0.142 1.00 37.62 238 VAL A CA 1
ATOM 1901 C C . VAL A 1 238 ? -2.040 -10.020 -0.153 1.00 37.62 238 VAL A C 1
ATOM 1903 O O . VAL A 1 238 ? -2.424 -10.314 -1.287 1.00 37.62 238 VAL A O 1
ATOM 1906 N N . ARG A 1 239 ? -2.824 -10.042 0.926 1.00 34.25 239 ARG A N 1
ATOM 1907 C CA . ARG A 1 239 ? -4.227 -10.454 0.994 1.00 34.25 239 ARG A CA 1
ATOM 1908 C C . ARG A 1 239 ? -5.042 -9.888 -0.174 1.00 34.25 239 ARG A C 1
ATOM 1910 O O . ARG A 1 239 ? -5.033 -8.687 -0.428 1.00 34.25 239 ARG A O 1
ATOM 1917 N N . ALA A 1 240 ? -5.755 -10.779 -0.861 1.00 31.56 240 ALA A N 1
ATOM 1918 C CA . ALA A 1 240 ? -6.739 -10.430 -1.876 1.00 31.56 240 ALA A CA 1
ATOM 1919 C C . ALA A 1 240 ? -7.796 -9.498 -1.258 1.00 31.56 240 ALA A C 1
ATOM 1921 O O . ALA A 1 240 ? -8.502 -9.916 -0.344 1.00 31.56 240 ALA A O 1
ATOM 1922 N N . GLY A 1 241 ? -7.862 -8.247 -1.713 1.00 36.38 241 GLY A N 1
ATOM 1923 C CA . GLY A 1 241 ? -8.862 -7.280 -1.248 1.00 36.38 241 GLY A CA 1
ATOM 1924 C C . GLY A 1 241 ? -8.506 -5.816 -1.504 1.00 36.38 241 GLY A C 1
ATOM 1925 O O . GLY A 1 241 ? -9.391 -5.057 -1.856 1.00 36.38 241 GLY A O 1
ATOM 1926 N N . LEU A 1 242 ? -7.228 -5.439 -1.411 1.00 36.75 242 LEU A N 1
ATOM 1927 C CA . LEU A 1 242 ? -6.806 -4.040 -1.569 1.00 36.75 242 LEU A CA 1
ATOM 1928 C C . LEU A 1 242 ? -6.877 -3.608 -3.040 1.00 36.75 242 LEU A C 1
ATOM 1930 O O . LEU A 1 242 ? -6.586 -4.424 -3.915 1.00 36.75 242 LEU A O 1
ATOM 1934 N N . ASP A 1 243 ? -7.178 -2.338 -3.322 1.00 39.41 243 ASP A N 1
ATOM 1935 C CA . ASP A 1 243 ? -7.018 -1.763 -4.662 1.00 39.41 243 ASP A CA 1
ATOM 1936 C C . ASP A 1 243 ? -5.539 -1.858 -5.082 1.00 39.41 243 ASP A C 1
ATOM 1938 O O . ASP A 1 243 ? -4.647 -1.117 -4.649 1.00 39.41 243 ASP A O 1
ATOM 1942 N N . THR A 1 244 ? -5.250 -2.940 -5.806 1.00 43.94 244 THR A N 1
ATOM 1943 C CA . THR A 1 244 ? -3.897 -3.478 -5.909 1.00 43.94 244 THR A CA 1
ATOM 1944 C C . THR A 1 244 ? -3.034 -2.742 -6.918 1.00 43.94 244 THR A C 1
ATOM 1946 O O . THR A 1 244 ? -1.858 -3.057 -6.995 1.00 43.94 244 THR A O 1
ATOM 1949 N N . THR A 1 245 ? -3.546 -1.810 -7.715 1.00 47.81 245 THR A N 1
ATOM 1950 C CA . THR A 1 245 ? -2.769 -1.284 -8.851 1.00 47.81 245 THR A CA 1
ATOM 1951 C C . THR A 1 245 ? -1.621 -0.390 -8.386 1.00 47.81 245 THR A C 1
ATOM 1953 O O . THR A 1 245 ? -0.476 -0.606 -8.789 1.00 47.81 245 THR A O 1
ATOM 1956 N N . ILE A 1 246 ? -1.905 0.526 -7.456 1.00 47.53 246 ILE A N 1
ATOM 1957 C CA . ILE A 1 246 ? -0.915 1.449 -6.880 1.00 47.53 246 ILE A CA 1
ATOM 1958 C C . ILE A 1 246 ? -0.033 0.745 -5.859 1.00 47.53 246 ILE A C 1
ATOM 1960 O O . ILE A 1 246 ? 1.186 0.861 -5.879 1.00 47.53 246 ILE A O 1
ATOM 1964 N N . TYR A 1 247 ? -0.639 -0.078 -5.009 1.00 41.47 247 TYR A N 1
ATOM 1965 C CA . TYR A 1 247 ? 0.103 -0.878 -4.047 1.00 41.47 247 TYR A CA 1
ATOM 1966 C C . TYR A 1 247 ? 1.035 -1.905 -4.725 1.00 41.47 247 TYR A C 1
ATOM 1968 O O . TYR A 1 247 ? 2.169 -2.085 -4.291 1.00 41.47 247 TYR A O 1
ATOM 1976 N N . ARG A 1 248 ? 0.625 -2.520 -5.848 1.00 47.44 248 ARG A N 1
ATOM 1977 C CA . ARG A 1 248 ? 1.529 -3.325 -6.693 1.00 47.44 248 ARG A CA 1
ATOM 1978 C C . ARG A 1 248 ? 2.566 -2.469 -7.411 1.00 47.44 248 ARG A C 1
ATOM 1980 O O . ARG A 1 248 ? 3.631 -2.987 -7.684 1.00 47.44 248 ARG A O 1
ATOM 1987 N N . ALA A 1 249 ? 2.287 -1.209 -7.736 1.00 47.56 249 ALA A N 1
ATOM 1988 C CA . ALA A 1 249 ? 3.293 -0.327 -8.329 1.00 47.56 249 ALA A CA 1
ATOM 1989 C C . ALA A 1 249 ? 4.380 0.073 -7.317 1.00 47.56 249 ALA A C 1
ATOM 1991 O O . ALA A 1 249 ? 5.527 0.208 -7.707 1.00 47.56 249 ALA A O 1
ATOM 1992 N N . ILE A 1 250 ? 4.026 0.233 -6.034 1.00 46.28 250 ILE A N 1
ATOM 1993 C CA . ILE A 1 250 ? 4.908 0.801 -4.997 1.00 46.28 250 ILE A CA 1
ATOM 1994 C C . ILE A 1 250 ? 5.596 -0.267 -4.136 1.00 46.28 250 ILE A C 1
ATOM 1996 O O . ILE A 1 250 ? 6.729 -0.071 -3.720 1.00 46.28 250 ILE A O 1
ATOM 2000 N N . GLU A 1 251 ? 4.923 -1.382 -3.835 1.00 40.16 251 GLU A N 1
ATOM 2001 C CA . GLU A 1 251 ? 5.477 -2.483 -3.020 1.00 40.16 251 GLU A CA 1
ATOM 2002 C C . GLU A 1 251 ? 5.845 -3.723 -3.863 1.00 40.16 251 GLU A C 1
ATOM 2004 O O . GLU A 1 251 ? 6.377 -4.698 -3.350 1.00 40.16 251 GLU A O 1
ATOM 2009 N N . ASN A 1 252 ? 5.550 -3.711 -5.170 1.00 46.44 252 ASN A N 1
ATOM 2010 C CA . ASN A 1 252 ? 6.030 -4.713 -6.135 1.00 46.44 252 ASN A CA 1
ATOM 2011 C C . ASN A 1 252 ? 6.643 -4.004 -7.345 1.00 46.44 252 ASN A C 1
ATOM 2013 O O . ASN A 1 252 ? 6.310 -4.311 -8.496 1.00 46.44 252 ASN A O 1
ATOM 2017 N N . GLU A 1 253 ? 7.497 -3.025 -7.055 1.00 46.50 253 GLU A N 1
ATOM 2018 C CA . GLU A 1 253 ? 8.318 -2.363 -8.057 1.00 46.50 253 GLU A CA 1
ATOM 2019 C C . GLU A 1 253 ? 8.971 -3.444 -8.947 1.00 46.50 253 GLU A C 1
ATOM 2021 O O . GLU A 1 253 ? 9.572 -4.391 -8.425 1.00 46.50 253 GLU A O 1
ATOM 2026 N N . PRO A 1 254 ? 8.723 -3.422 -10.274 1.00 47.06 254 PRO A N 1
ATOM 2027 C CA . PRO A 1 254 ? 9.135 -4.509 -11.147 1.00 47.06 254 PRO A CA 1
ATOM 2028 C C . PRO A 1 254 ? 10.651 -4.655 -11.088 1.00 47.06 254 PRO A C 1
ATOM 2030 O O . PRO A 1 254 ? 11.372 -3.663 -11.168 1.00 47.06 254 PRO A O 1
ATOM 2033 N N . ILE A 1 255 ? 11.131 -5.895 -10.994 1.00 50.03 255 ILE A N 1
ATOM 2034 C CA . ILE A 1 255 ? 12.539 -6.160 -11.254 1.00 50.03 255 ILE A CA 1
ATOM 2035 C C . ILE A 1 255 ? 12.753 -5.840 -12.721 1.00 50.03 255 ILE A C 1
ATOM 2037 O O . ILE A 1 255 ? 12.133 -6.458 -13.596 1.00 50.03 255 ILE A O 1
ATOM 2041 N N . PHE A 1 256 ? 13.591 -4.843 -12.967 1.00 58.06 256 PHE A N 1
ATOM 2042 C CA . PHE A 1 256 ? 13.969 -4.487 -14.313 1.00 58.06 256 PHE A CA 1
ATOM 2043 C C . PHE A 1 256 ? 15.222 -5.262 -14.686 1.00 58.06 256 PHE A C 1
ATOM 2045 O O . PHE A 1 256 ? 16.258 -5.091 -14.051 1.00 58.06 256 PHE A O 1
ATOM 2052 N N . ILE A 1 257 ? 15.100 -6.127 -15.691 1.00 59.72 257 ILE A N 1
ATOM 2053 C CA . ILE A 1 257 ? 16.206 -6.911 -16.233 1.00 59.72 257 ILE A CA 1
ATOM 2054 C C . ILE A 1 257 ? 16.604 -6.266 -17.555 1.00 59.72 257 ILE A C 1
ATOM 2056 O O . ILE A 1 257 ? 15.854 -6.337 -18.528 1.00 59.72 257 ILE A O 1
ATOM 2060 N N . ALA A 1 258 ? 17.778 -5.649 -17.575 1.00 61.19 258 ALA A N 1
ATOM 2061 C CA . ALA A 1 258 ? 18.372 -5.042 -18.753 1.00 61.19 258 ALA A CA 1
ATOM 2062 C C . ALA A 1 258 ? 19.504 -5.915 -19.272 1.00 61.19 258 ALA A C 1
ATOM 2064 O O . ALA A 1 258 ? 20.299 -6.403 -18.477 1.00 61.19 258 ALA A O 1
ATOM 2065 N N . ILE A 1 259 ? 19.640 -6.046 -20.587 1.00 65.38 259 ILE A N 1
ATOM 2066 C CA . ILE A 1 259 ? 20.842 -6.622 -21.197 1.00 65.38 259 ILE A CA 1
ATOM 2067 C C . ILE A 1 259 ? 21.725 -5.466 -21.643 1.00 65.38 259 ILE A C 1
ATOM 2069 O O . ILE A 1 259 ? 21.324 -4.669 -22.484 1.00 65.38 259 ILE A O 1
ATOM 2073 N N . LYS A 1 260 ? 22.899 -5.364 -21.029 1.00 62.56 260 LYS A N 1
ATOM 2074 C CA . LYS A 1 260 ? 23.911 -4.348 -21.305 1.00 62.56 260 LYS A CA 1
ATOM 2075 C C . LYS A 1 260 ? 24.796 -4.755 -22.479 1.00 62.56 260 LYS A C 1
ATOM 2077 O O . LYS A 1 260 ? 25.159 -3.906 -23.283 1.00 62.56 260 LYS A O 1
ATOM 2082 N N . GLU A 1 261 ? 25.146 -6.037 -22.571 1.00 68.00 261 GLU A N 1
ATOM 2083 C CA . GLU A 1 261 ? 26.063 -6.536 -23.594 1.00 68.00 261 GLU A CA 1
ATOM 2084 C C . GLU A 1 261 ? 25.682 -7.949 -24.051 1.00 68.00 261 GLU A C 1
ATOM 2086 O O . GLU A 1 261 ? 25.204 -8.775 -23.269 1.00 68.00 261 GLU A O 1
ATOM 2091 N N . GLN A 1 262 ? 25.903 -8.227 -25.338 1.00 74.88 262 GLN A N 1
ATOM 2092 C CA . GLN A 1 262 ? 25.715 -9.546 -25.935 1.00 74.88 262 GLN A CA 1
ATOM 2093 C C . GLN A 1 262 ? 27.020 -10.021 -26.571 1.00 74.88 262 GLN A C 1
ATOM 2095 O O . GLN A 1 262 ? 27.509 -9.443 -27.540 1.00 74.88 262 GLN A O 1
ATOM 2100 N N . ASN A 1 263 ? 27.563 -11.120 -26.057 1.00 80.31 263 ASN A N 1
ATOM 2101 C CA . ASN A 1 263 ? 28.827 -11.694 -26.491 1.00 80.31 263 ASN A CA 1
ATOM 2102 C C . ASN A 1 263 ? 28.596 -13.045 -27.178 1.00 80.31 263 ASN A C 1
ATOM 2104 O O . ASN A 1 263 ? 28.393 -14.069 -26.526 1.00 80.31 263 ASN A O 1
ATOM 2108 N N . ARG A 1 264 ? 28.642 -13.067 -28.518 1.00 80.19 264 ARG A N 1
ATOM 2109 C CA . ARG A 1 264 ? 28.448 -14.290 -29.319 1.00 80.19 264 ARG A CA 1
ATOM 2110 C C . ARG A 1 264 ? 29.779 -14.901 -29.756 1.00 80.19 264 ARG A C 1
ATOM 2112 O O . ARG A 1 264 ? 30.607 -14.241 -30.384 1.00 80.19 264 ARG A O 1
ATOM 2119 N N . ARG A 1 265 ? 29.971 -16.194 -29.482 1.00 85.56 265 ARG A N 1
ATOM 2120 C CA . ARG A 1 265 ? 31.116 -16.994 -29.954 1.00 85.56 265 ARG A CA 1
ATOM 2121 C C . ARG A 1 265 ? 30.632 -18.349 -30.462 1.00 85.56 265 ARG A C 1
ATOM 2123 O O . ARG A 1 265 ? 30.304 -19.238 -29.682 1.00 85.56 265 ARG A O 1
ATOM 2130 N N . GLY A 1 266 ? 30.605 -18.521 -31.783 1.00 88.19 266 GLY A N 1
ATOM 2131 C CA . GLY A 1 266 ? 30.036 -19.724 -32.400 1.00 88.19 266 GLY A CA 1
ATOM 2132 C C . GLY A 1 266 ? 28.556 -19.884 -32.034 1.00 88.19 266 GLY A C 1
ATOM 2133 O O . GLY A 1 266 ? 27.781 -18.942 -32.192 1.00 88.19 266 GLY A O 1
ATOM 2134 N N . ASN A 1 267 ? 28.191 -21.055 -31.504 1.00 87.81 267 ASN A N 1
ATOM 2135 C CA . ASN A 1 267 ? 26.825 -21.370 -31.058 1.00 87.81 267 ASN A CA 1
ATOM 2136 C C . ASN A 1 267 ? 26.594 -21.044 -29.571 1.00 87.81 267 ASN A C 1
ATOM 2138 O O . ASN A 1 267 ? 25.638 -21.539 -28.974 1.00 87.81 267 ASN A O 1
ATOM 2142 N N . THR A 1 268 ? 27.486 -20.267 -28.961 1.00 88.94 268 THR A N 1
ATOM 2143 C CA . THR A 1 268 ? 27.369 -19.813 -27.575 1.00 88.94 268 THR A CA 1
ATOM 2144 C C . THR A 1 268 ? 27.085 -18.314 -27.560 1.00 88.94 268 THR A C 1
ATOM 2146 O O . THR A 1 268 ? 27.748 -17.546 -28.263 1.00 88.94 268 THR A O 1
ATOM 2149 N N . LEU A 1 269 ? 26.108 -17.905 -26.753 1.00 81.88 269 LEU A N 1
ATOM 2150 C CA . LEU A 1 269 ? 25.754 -16.512 -26.493 1.00 81.88 269 LEU A CA 1
ATOM 2151 C C . LEU A 1 269 ? 25.844 -16.250 -24.995 1.00 81.88 269 LEU A C 1
ATOM 2153 O O . LEU A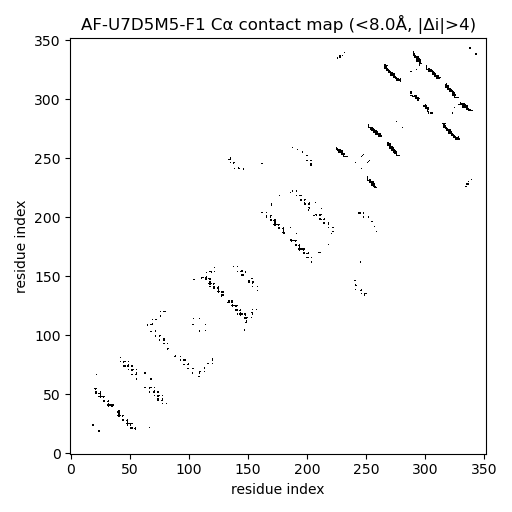 1 269 ? 25.184 -16.929 -24.212 1.00 81.88 269 LEU A O 1
ATOM 2157 N N . THR A 1 270 ? 26.614 -15.245 -24.608 1.00 84.44 270 THR A N 1
ATOM 2158 C CA . THR A 1 270 ? 26.640 -14.731 -23.240 1.00 84.44 270 THR A CA 1
ATOM 2159 C C . THR A 1 270 ? 25.930 -13.388 -23.215 1.00 84.44 270 THR A C 1
ATOM 2161 O O . THR A 1 270 ? 26.223 -12.517 -24.031 1.00 84.44 270 THR A O 1
ATOM 2164 N N . LEU A 1 271 ? 24.976 -13.239 -22.303 1.00 77.75 271 LEU A N 1
ATOM 2165 C CA . LEU A 1 271 ? 24.254 -12.001 -22.061 1.00 77.75 271 LEU A CA 1
ATOM 2166 C C . LEU A 1 271 ? 24.700 -11.429 -20.726 1.00 77.75 271 LEU A C 1
ATOM 2168 O O . LEU A 1 271 ? 24.539 -12.086 -19.699 1.00 77.75 271 LEU A O 1
ATOM 2172 N N . GLU A 1 272 ? 25.222 -10.212 -20.746 1.00 75.81 272 GLU A N 1
ATOM 2173 C CA . GLU A 1 272 ? 25.557 -9.461 -19.541 1.00 75.81 272 GLU A CA 1
ATOM 2174 C C . GLU A 1 272 ? 24.501 -8.394 -19.320 1.00 75.81 272 GLU A C 1
ATOM 2176 O O . GLU A 1 272 ? 24.072 -7.719 -20.259 1.00 75.81 272 GLU A O 1
ATOM 2181 N N . GLY A 1 273 ? 24.055 -8.242 -18.082 1.00 71.00 273 GLY A N 1
ATOM 2182 C CA . GLY A 1 273 ? 22.909 -7.414 -17.788 1.00 71.00 273 GLY A CA 1
ATOM 2183 C C . GLY A 1 273 ? 22.888 -6.839 -16.391 1.00 71.00 273 GLY A C 1
ATOM 2184 O O . GLY A 1 273 ? 23.714 -7.157 -15.539 1.00 71.00 273 GLY A O 1
ATOM 2185 N N . LEU A 1 274 ? 21.917 -5.959 -16.193 1.00 65.69 274 LEU A N 1
ATOM 2186 C CA . LEU A 1 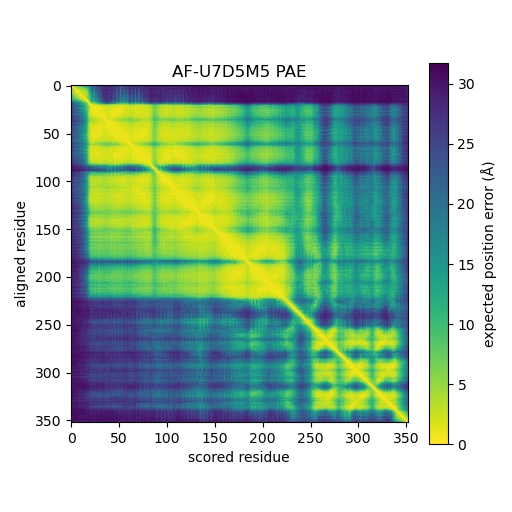274 ? 21.669 -5.253 -14.952 1.00 65.69 274 LEU A CA 1
ATOM 2187 C C . LEU A 1 274 ? 20.279 -5.591 -14.447 1.00 65.69 274 LEU A C 1
ATOM 2189 O O . LEU A 1 274 ? 19.311 -5.626 -15.207 1.00 65.69 274 LEU A O 1
ATOM 2193 N N . ILE A 1 275 ? 20.196 -5.818 -13.148 1.00 66.25 275 ILE A N 1
ATOM 2194 C CA . ILE A 1 275 ? 18.963 -5.936 -12.402 1.00 66.25 275 ILE A CA 1
ATOM 2195 C C . ILE A 1 275 ? 18.845 -4.700 -11.523 1.00 66.25 275 ILE A C 1
ATOM 2197 O O . ILE A 1 275 ? 19.682 -4.457 -10.653 1.00 66.25 275 ILE A O 1
ATOM 2201 N N . PHE A 1 276 ? 17.780 -3.936 -11.742 1.00 58.97 276 PHE A N 1
ATOM 2202 C CA . PHE A 1 276 ? 17.435 -2.818 -10.876 1.00 58.97 276 PHE A CA 1
ATOM 2203 C C . PHE A 1 276 ? 16.257 -3.204 -10.006 1.00 58.97 276 PHE A C 1
ATOM 2205 O O . PHE A 1 276 ? 15.237 -3.710 -10.487 1.00 58.97 276 PHE A O 1
ATOM 2212 N N . HIS A 1 277 ? 16.398 -2.917 -8.719 1.00 56.09 277 HIS A N 1
ATOM 2213 C CA . HIS A 1 277 ? 15.293 -2.935 -7.791 1.00 56.09 277 HIS A CA 1
ATOM 2214 C C . HIS A 1 277 ? 15.448 -1.781 -6.801 1.00 56.09 277 HIS A C 1
ATOM 2216 O O . HIS A 1 277 ? 16.534 -1.305 -6.475 1.00 56.09 277 HIS A O 1
ATOM 2222 N N . SER A 1 278 ? 14.314 -1.318 -6.324 1.00 47.97 278 SER A N 1
ATOM 2223 C CA . SER A 1 278 ? 14.158 -0.115 -5.513 1.00 47.97 278 SER A CA 1
ATOM 2224 C C . SER A 1 278 ? 13.987 -0.412 -4.020 1.00 47.97 278 SER A C 1
ATOM 2226 O O . SER A 1 278 ? 14.139 0.484 -3.189 1.00 47.97 278 SER A O 1
ATOM 2228 N N . GLU A 1 279 ? 13.695 -1.663 -3.649 1.00 47.41 279 GLU A N 1
ATOM 2229 C CA . GLU A 1 279 ? 13.544 -2.046 -2.247 1.00 47.41 279 GLU A CA 1
ATOM 2230 C C . GLU A 1 279 ? 14.892 -2.250 -1.545 1.00 47.41 279 GLU A C 1
ATOM 2232 O O . GLU A 1 279 ? 15.684 -3.126 -1.905 1.00 47.41 279 GLU A O 1
ATOM 2237 N N . ALA A 1 280 ? 15.093 -1.533 -0.438 1.00 38.72 280 ALA A N 1
ATOM 2238 C CA . ALA A 1 280 ? 16.091 -1.885 0.562 1.00 38.72 280 ALA A CA 1
ATOM 2239 C C . ALA A 1 280 ? 15.729 -3.242 1.198 1.00 38.72 280 ALA A C 1
ATOM 2241 O O . ALA A 1 280 ? 14.871 -3.319 2.078 1.00 38.72 280 ALA A O 1
ATOM 2242 N N . GLY A 1 281 ? 16.395 -4.318 0.767 1.00 37.34 281 GLY A N 1
ATOM 2243 C CA . GLY A 1 281 ? 16.234 -5.656 1.348 1.00 37.34 281 GLY A CA 1
ATOM 2244 C C . GLY A 1 281 ? 15.765 -6.761 0.399 1.00 37.34 281 GLY A C 1
ATOM 2245 O O . GLY A 1 281 ? 15.592 -7.889 0.875 1.00 37.34 281 GLY A O 1
ATOM 2246 N N . PHE A 1 282 ? 15.614 -6.499 -0.906 1.00 42.16 282 PHE A N 1
ATOM 2247 C CA . PHE A 1 282 ? 15.565 -7.588 -1.884 1.00 42.16 282 PHE A CA 1
ATOM 2248 C C . PHE A 1 282 ? 16.844 -8.424 -1.736 1.00 42.16 282 PHE A C 1
ATOM 2250 O O . PHE A 1 282 ? 17.955 -7.899 -1.686 1.00 42.16 282 PHE A O 1
ATOM 2257 N N . LYS A 1 283 ? 16.686 -9.735 -1.548 1.00 43.38 283 LYS A N 1
ATOM 2258 C CA . LYS A 1 283 ? 17.811 -10.662 -1.410 1.00 43.38 283 LYS A CA 1
ATOM 2259 C C . LYS A 1 283 ? 17.888 -11.519 -2.664 1.00 43.38 283 LYS A C 1
ATOM 2261 O O . LYS A 1 283 ? 17.037 -12.391 -2.845 1.00 43.38 283 LYS A O 1
ATOM 2266 N N . LEU A 1 284 ? 18.975 -11.332 -3.415 1.00 43.88 284 LEU A N 1
ATOM 2267 C CA . LEU A 1 284 ? 19.512 -12.156 -4.513 1.00 43.88 284 LEU A CA 1
ATOM 2268 C C . LEU A 1 284 ? 19.270 -13.663 -4.411 1.00 43.88 284 LEU A C 1
ATOM 2270 O O . LEU A 1 284 ? 19.117 -14.334 -5.422 1.00 43.88 284 LEU A O 1
ATOM 2274 N N . ALA A 1 285 ? 19.177 -14.205 -3.194 1.00 42.97 285 ALA A N 1
ATOM 2275 C CA . ALA A 1 285 ? 18.930 -15.621 -2.921 1.00 42.97 285 ALA A CA 1
ATOM 2276 C C . ALA A 1 285 ? 17.635 -16.201 -3.543 1.00 42.97 285 ALA A C 1
ATOM 2278 O O . ALA A 1 285 ? 17.358 -17.385 -3.352 1.00 42.97 285 ALA A O 1
ATOM 2279 N N . ARG A 1 286 ? 16.821 -15.393 -4.237 1.00 49.78 286 ARG A N 1
ATOM 2280 C CA . ARG A 1 286 ? 15.596 -15.821 -4.928 1.00 49.78 286 ARG A CA 1
ATOM 2281 C C . ARG A 1 286 ? 15.678 -15.803 -6.455 1.00 49.78 286 ARG A C 1
ATOM 2283 O O . ARG A 1 286 ? 14.828 -16.444 -7.070 1.00 49.78 286 ARG A O 1
ATOM 2290 N N . LEU A 1 287 ? 16.645 -15.109 -7.060 1.00 56.59 287 LEU A N 1
ATOM 2291 C CA . LEU A 1 287 ? 16.858 -15.186 -8.505 1.00 56.59 287 LEU A CA 1
ATOM 2292 C C . LEU A 1 287 ? 17.678 -16.440 -8.793 1.00 56.59 287 LEU A C 1
ATOM 2294 O O . LEU A 1 287 ? 18.742 -16.645 -8.215 1.00 56.59 287 LEU A O 1
ATOM 2298 N N . GLN A 1 288 ? 17.139 -17.320 -9.628 1.00 62.56 288 GLN A N 1
ATOM 2299 C CA . GLN A 1 288 ? 17.821 -18.541 -10.040 1.00 62.56 288 GLN A CA 1
ATOM 2300 C C . GLN A 1 288 ? 17.888 -18.546 -11.560 1.00 62.56 288 GLN A C 1
ATOM 2302 O O . GLN A 1 288 ? 16.886 -18.317 -12.235 1.00 62.56 288 GLN A O 1
ATOM 2307 N N . ASP A 1 289 ? 19.077 -18.812 -12.077 1.00 66.06 289 ASP A N 1
ATOM 2308 C CA . ASP A 1 289 ? 19.389 -19.023 -13.490 1.00 66.06 289 ASP A CA 1
ATOM 2309 C C . ASP A 1 289 ? 18.357 -19.887 -14.222 1.00 66.06 289 ASP A C 1
ATOM 2311 O O . ASP A 1 289 ? 17.887 -19.528 -15.298 1.00 66.06 289 ASP A O 1
ATOM 2315 N N . ARG A 1 290 ? 17.899 -20.967 -13.583 1.00 66.81 290 ARG A N 1
ATOM 2316 C CA . ARG A 1 290 ? 16.887 -21.890 -14.116 1.00 66.81 290 ARG A CA 1
ATOM 2317 C C . ARG A 1 290 ? 15.535 -21.252 -14.449 1.00 66.81 290 ARG A C 1
ATOM 2319 O O . ARG A 1 290 ? 14.719 -21.889 -15.106 1.00 66.81 290 ARG A O 1
ATOM 2326 N N . PHE A 1 291 ? 15.265 -20.040 -13.970 1.00 69.56 291 PHE A N 1
ATOM 2327 C CA . PHE A 1 291 ? 14.033 -19.305 -14.253 1.00 69.56 291 PHE A CA 1
ATOM 2328 C C . PHE A 1 291 ? 14.159 -18.359 -15.446 1.00 69.56 291 PHE A C 1
ATOM 2330 O O . PHE A 1 291 ? 13.159 -17.761 -15.834 1.00 69.56 291 PHE A O 1
ATOM 2337 N N . PHE A 1 292 ? 15.342 -18.234 -16.049 1.00 74.88 292 PHE A N 1
ATOM 2338 C CA . PHE A 1 292 ? 15.526 -17.516 -17.303 1.00 74.88 292 PHE A CA 1
ATOM 2339 C C . PHE A 1 292 ? 15.280 -18.426 -18.511 1.00 74.88 292 PHE A C 1
ATOM 2341 O O . PHE A 1 292 ? 15.538 -19.630 -18.496 1.00 74.88 292 PHE A O 1
ATOM 2348 N N . THR A 1 293 ? 14.765 -17.852 -19.592 1.00 75.38 293 THR A N 1
ATOM 2349 C CA . THR A 1 293 ? 14.543 -18.536 -20.868 1.00 75.38 293 THR A CA 1
ATOM 2350 C C . THR A 1 293 ? 14.770 -17.558 -22.008 1.00 75.38 293 THR A C 1
ATOM 2352 O O . THR A 1 293 ? 14.092 -16.535 -22.099 1.00 75.38 293 THR A O 1
ATOM 2355 N N . LEU A 1 294 ? 15.720 -17.878 -22.877 1.00 75.50 294 LEU A N 1
ATOM 2356 C CA . LEU A 1 294 ? 15.979 -17.164 -24.119 1.00 75.50 294 LEU A CA 1
ATOM 2357 C C . LEU A 1 294 ? 15.069 -17.723 -25.214 1.00 75.50 294 LEU A C 1
ATOM 2359 O O . LEU A 1 294 ? 14.978 -18.935 -25.360 1.00 75.50 294 LEU A O 1
ATOM 2363 N N . HIS A 1 295 ? 14.413 -16.862 -25.981 1.00 72.75 295 HIS A N 1
ATOM 2364 C CA . HIS A 1 295 ? 13.591 -17.213 -27.139 1.00 72.75 295 HIS A CA 1
ATOM 2365 C C . HIS A 1 295 ? 14.299 -16.714 -28.393 1.00 72.75 295 HIS A C 1
ATOM 2367 O O . HIS A 1 295 ? 14.730 -15.557 -28.432 1.00 72.75 295 HIS A O 1
ATOM 2373 N N . LEU A 1 296 ? 14.408 -17.575 -29.397 1.00 75.50 296 LEU A N 1
ATOM 2374 C CA . LEU A 1 296 ? 15.080 -17.304 -30.665 1.00 75.50 296 LEU A CA 1
ATOM 2375 C C . LEU A 1 296 ? 14.067 -17.032 -31.792 1.00 75.50 296 LEU A C 1
ATOM 2377 O O . LEU A 1 296 ? 12.884 -17.355 -31.669 1.00 75.50 296 LEU A O 1
ATOM 2381 N N . GLU A 1 297 ? 14.523 -16.441 -32.900 1.00 70.88 297 GLU A N 1
ATOM 2382 C CA . GLU A 1 297 ? 13.673 -16.101 -34.059 1.00 70.88 297 GLU A CA 1
ATOM 2383 C C . GLU A 1 297 ? 13.002 -17.311 -34.720 1.00 70.88 297 GLU A C 1
ATOM 2385 O O . GLU A 1 297 ? 11.901 -17.198 -35.261 1.00 70.88 297 GLU A O 1
ATOM 2390 N N . ASP A 1 298 ? 13.638 -18.478 -34.660 1.00 82.44 298 ASP A N 1
ATOM 2391 C CA . ASP A 1 298 ? 13.106 -19.736 -35.192 1.00 82.44 298 ASP A CA 1
ATOM 2392 C C . ASP A 1 298 ? 12.068 -20.402 -34.266 1.00 82.44 298 ASP A C 1
ATOM 2394 O O . ASP A 1 298 ? 11.489 -21.435 -34.615 1.00 82.44 298 ASP A O 1
ATOM 2398 N N . GLY A 1 299 ? 11.791 -19.787 -33.112 1.00 75.75 299 GLY A N 1
ATOM 2399 C CA . GLY A 1 299 ? 10.849 -20.264 -32.106 1.00 75.75 299 GLY A CA 1
ATOM 2400 C C . GLY A 1 299 ? 11.445 -21.247 -31.098 1.00 75.75 299 GLY A C 1
ATOM 2401 O O . GLY A 1 299 ? 10.710 -21.721 -30.229 1.00 75.75 299 GLY A O 1
ATOM 2402 N N . GLU A 1 300 ? 12.743 -21.560 -31.179 1.00 86.12 300 GLU A N 1
ATOM 2403 C CA . GLU A 1 300 ? 13.427 -22.360 -30.166 1.00 86.12 300 GLU A CA 1
ATOM 2404 C C . GLU A 1 300 ? 13.602 -21.564 -28.862 1.00 86.12 300 GLU A C 1
ATOM 2406 O O . GLU A 1 300 ? 13.763 -20.339 -28.855 1.00 86.12 300 GLU A O 1
ATOM 2411 N N . THR A 1 301 ? 13.557 -22.270 -27.730 1.00 84.12 301 THR A N 1
ATOM 2412 C CA . THR A 1 301 ? 13.778 -21.680 -26.409 1.00 84.12 301 THR A CA 1
ATOM 2413 C C . THR A 1 301 ? 14.920 -22.374 -25.688 1.00 84.12 301 THR A C 1
ATOM 2415 O O . THR A 1 301 ? 14.920 -23.601 -25.582 1.00 84.12 301 THR A O 1
ATOM 2418 N N . LEU A 1 302 ? 15.842 -21.596 -25.129 1.00 84.44 302 LEU A N 1
ATOM 2419 C CA . LEU A 1 302 ? 17.022 -22.091 -24.430 1.00 84.44 302 LEU A CA 1
ATOM 2420 C C . LEU A 1 302 ? 17.010 -21.651 -22.965 1.00 84.44 302 LEU A C 1
ATOM 2422 O O . LEU A 1 302 ? 16.744 -20.493 -22.645 1.00 84.44 302 LEU A O 1
ATOM 2426 N N . SER A 1 303 ? 17.347 -22.571 -22.067 1.00 87.31 303 SER A N 1
ATOM 2427 C CA . SER A 1 303 ? 17.675 -22.240 -20.678 1.00 87.31 303 SER A CA 1
ATOM 2428 C C . SER A 1 303 ? 19.160 -21.880 -20.563 1.00 87.31 303 SER A C 1
ATOM 2430 O O . SER A 1 303 ? 19.965 -22.397 -21.348 1.00 87.31 303 SER A O 1
ATOM 2432 N N . PRO A 1 304 ? 19.554 -21.029 -19.597 1.00 86.00 304 PRO A N 1
ATOM 2433 C CA . PRO A 1 304 ? 20.962 -20.777 -19.343 1.00 86.00 304 PRO A CA 1
ATOM 2434 C C . PRO A 1 304 ? 21.674 -22.083 -19.000 1.00 86.00 304 PRO A C 1
ATOM 2436 O O . PRO A 1 304 ? 21.171 -22.915 -18.247 1.00 86.00 304 PRO A O 1
ATOM 2439 N N . SER A 1 305 ? 22.847 -22.257 -19.587 1.00 86.88 305 SER A N 1
ATOM 2440 C CA . SER A 1 305 ? 23.768 -23.350 -19.285 1.00 86.88 305 SER A CA 1
ATOM 2441 C C . SER A 1 305 ? 24.766 -22.996 -18.186 1.00 86.88 305 SER A C 1
ATOM 2443 O O . SER A 1 305 ? 25.321 -23.902 -17.571 1.00 86.88 305 SER A O 1
ATOM 2445 N N . ASP A 1 306 ? 24.984 -21.700 -17.958 1.00 84.88 306 ASP A N 1
ATOM 2446 C CA . ASP A 1 306 ? 25.809 -21.167 -16.878 1.00 84.88 306 ASP A CA 1
ATOM 2447 C C . ASP A 1 306 ? 25.325 -19.762 -16.489 1.00 84.88 306 ASP A C 1
ATOM 2449 O O . ASP A 1 306 ? 24.705 -19.069 -17.309 1.00 84.88 306 ASP A O 1
ATOM 2453 N N . SER A 1 307 ? 25.611 -19.345 -15.254 1.00 81.12 307 SER A N 1
ATOM 2454 C CA . SER A 1 307 ? 25.222 -18.035 -14.734 1.00 81.12 307 SER A CA 1
ATOM 2455 C C . SER A 1 307 ? 26.162 -17.505 -13.656 1.00 81.12 307 SER A C 1
ATOM 2457 O O . SER A 1 307 ? 26.520 -18.235 -12.730 1.00 81.12 307 SER A O 1
ATOM 2459 N N . GLU A 1 308 ? 26.429 -16.204 -13.690 1.00 79.69 308 GLU A N 1
ATOM 2460 C CA . GLU A 1 308 ? 27.093 -15.474 -12.611 1.00 79.69 308 GLU A CA 1
ATOM 2461 C C . GLU A 1 308 ? 26.237 -14.280 -12.180 1.00 79.69 308 GLU A C 1
ATOM 2463 O O . GLU A 1 308 ? 25.671 -13.578 -13.014 1.00 79.69 308 GLU A O 1
ATOM 2468 N N . PHE A 1 309 ? 26.145 -14.040 -10.870 1.00 72.31 309 PHE A N 1
ATOM 2469 C CA . PHE A 1 309 ? 25.445 -12.890 -10.295 1.00 72.31 309 PHE A CA 1
ATOM 2470 C C . PHE A 1 309 ? 26.379 -12.171 -9.327 1.00 72.31 309 PHE A C 1
ATOM 2472 O O . PHE A 1 309 ? 26.972 -12.803 -8.447 1.00 72.31 309 PHE A O 1
ATOM 2479 N N . SER A 1 310 ? 26.496 -10.854 -9.461 1.00 66.94 310 SER A N 1
ATOM 2480 C CA . SER A 1 310 ? 27.298 -10.025 -8.566 1.00 66.94 310 SER A CA 1
ATOM 2481 C C . SER A 1 310 ? 26.509 -8.804 -8.099 1.00 66.94 310 SER A C 1
ATOM 2483 O O . SER A 1 310 ? 25.723 -8.224 -8.841 1.00 66.94 310 SER A O 1
ATOM 2485 N N . SER A 1 311 ? 26.682 -8.431 -6.832 1.00 57.25 311 SER A N 1
ATOM 2486 C CA . SER A 1 311 ? 25.961 -7.310 -6.225 1.00 57.25 311 SER A CA 1
ATOM 2487 C C . SER A 1 311 ? 26.872 -6.104 -6.055 1.00 57.25 311 SER A C 1
ATOM 2489 O O . SER A 1 311 ? 27.948 -6.232 -5.457 1.00 57.25 311 SER A O 1
ATOM 2491 N N . ARG A 1 312 ? 26.398 -4.920 -6.446 1.00 53.41 312 ARG A N 1
ATOM 2492 C CA . ARG A 1 312 ? 27.033 -3.647 -6.114 1.00 53.41 312 ARG A CA 1
ATOM 2493 C C . ARG A 1 312 ? 26.051 -2.800 -5.308 1.00 53.41 312 ARG A C 1
ATOM 2495 O O . ARG A 1 312 ? 25.001 -2.382 -5.780 1.00 53.41 312 ARG A O 1
ATOM 2502 N N . THR A 1 313 ? 26.368 -2.572 -4.037 1.00 44.69 313 THR A N 1
ATOM 2503 C CA . THR A 1 313 ? 25.546 -1.705 -3.185 1.00 44.69 313 THR A CA 1
ATOM 2504 C C . THR A 1 313 ? 25.949 -0.252 -3.409 1.00 44.69 313 THR A C 1
ATOM 2506 O O . THR A 1 313 ? 27.072 0.126 -3.072 1.00 44.69 313 THR A O 1
ATOM 2509 N N . LEU A 1 314 ? 25.039 0.559 -3.947 1.00 45.12 314 LEU A N 1
ATOM 2510 C CA . LEU A 1 314 ? 25.132 2.017 -3.913 1.00 45.12 314 LEU A CA 1
ATOM 2511 C C . LEU A 1 314 ? 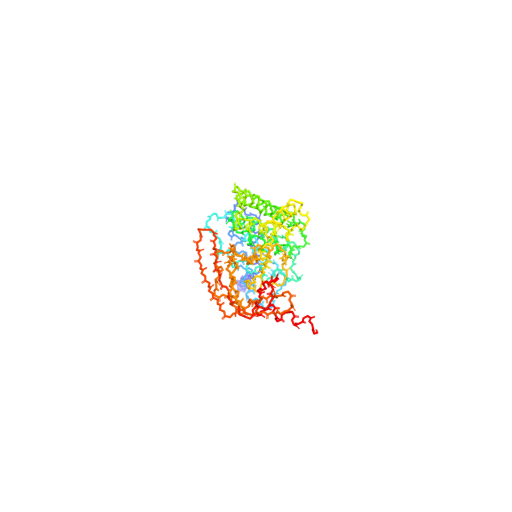24.298 2.535 -2.728 1.00 45.12 314 LEU A C 1
ATOM 2513 O O . LEU A 1 314 ? 23.406 1.850 -2.233 1.00 45.12 314 LEU A O 1
ATOM 2517 N N . GLU A 1 315 ? 24.601 3.735 -2.226 1.00 37.94 315 GLU A N 1
ATOM 2518 C CA . GLU A 1 315 ? 24.084 4.248 -0.940 1.00 37.94 315 GLU A CA 1
ATOM 2519 C C . GLU A 1 315 ? 22.542 4.307 -0.817 1.00 37.94 315 GLU A C 1
ATOM 2521 O O . GLU A 1 315 ? 22.034 4.430 0.297 1.00 37.94 315 GLU A O 1
ATOM 2526 N N . ILE A 1 316 ? 21.787 4.224 -1.924 1.00 39.16 316 ILE A N 1
ATOM 2527 C CA . ILE A 1 316 ? 20.315 4.388 -1.954 1.00 39.16 316 ILE A CA 1
ATOM 2528 C C . ILE A 1 316 ? 19.614 3.363 -2.884 1.00 39.16 316 ILE A C 1
ATOM 2530 O O . ILE A 1 316 ? 18.397 3.212 -2.829 1.00 39.16 316 ILE A O 1
ATOM 2534 N N . GLN A 1 317 ? 20.362 2.627 -3.712 1.00 50.12 317 GLN A N 1
ATOM 2535 C CA . GLN A 1 317 ? 19.867 1.615 -4.657 1.00 50.12 317 GLN A CA 1
ATOM 2536 C C . GLN A 1 317 ? 20.861 0.450 -4.695 1.00 50.12 317 GLN A C 1
ATOM 2538 O O . GLN A 1 317 ? 22.070 0.668 -4.598 1.00 50.12 317 GLN A O 1
ATOM 2543 N N . SER A 1 318 ? 20.382 -0.781 -4.842 1.00 54.16 318 SER A N 1
ATOM 2544 C CA . SER A 1 318 ? 21.255 -1.890 -5.232 1.00 54.16 318 SER A CA 1
ATOM 2545 C C . SER A 1 318 ? 21.100 -2.143 -6.717 1.00 54.16 318 SER A C 1
ATOM 2547 O O . SER A 1 318 ? 19.998 -2.327 -7.231 1.00 54.16 318 SER A O 1
ATOM 2549 N N . GLU A 1 319 ? 22.242 -2.119 -7.382 1.00 58.22 319 GLU A N 1
ATOM 2550 C CA . GLU A 1 319 ? 22.393 -2.537 -8.761 1.00 58.22 319 GLU A CA 1
ATOM 2551 C C . GLU A 1 319 ? 23.070 -3.899 -8.720 1.00 58.22 319 GLU A C 1
ATOM 2553 O O . GLU A 1 319 ? 24.084 -4.104 -8.040 1.00 58.22 319 GLU A O 1
ATOM 2558 N N . GLU A 1 320 ? 22.467 -4.861 -9.398 1.00 67.88 320 GLU A N 1
ATOM 2559 C CA . GLU A 1 320 ? 23.000 -6.211 -9.468 1.00 67.88 320 GLU A CA 1
ATOM 2560 C C . GLU A 1 320 ? 23.353 -6.513 -10.917 1.00 67.88 320 GLU A C 1
ATOM 2562 O O . GLU A 1 320 ? 22.552 -6.300 -11.822 1.00 67.88 320 GLU A O 1
ATOM 2567 N N . GLU A 1 321 ? 24.571 -6.985 -11.144 1.00 73.81 321 GLU A N 1
ATOM 2568 C CA . GLU A 1 321 ? 25.031 -7.391 -12.465 1.00 73.81 321 GLU A CA 1
ATOM 2569 C C . GLU A 1 321 ? 24.841 -8.903 -12.599 1.00 73.81 321 GLU A C 1
ATOM 2571 O O . GLU A 1 321 ? 25.119 -9.663 -11.662 1.00 73.81 321 GLU A O 1
ATOM 2576 N N . PHE A 1 322 ? 24.388 -9.355 -13.763 1.00 76.00 322 PHE A N 1
ATOM 2577 C CA . PHE A 1 322 ? 24.301 -10.775 -14.079 1.00 76.00 322 PHE A CA 1
ATOM 2578 C C . PHE A 1 322 ? 24.975 -11.091 -15.409 1.00 76.00 322 PHE A C 1
ATOM 2580 O O . PHE A 1 322 ? 25.019 -10.264 -16.316 1.00 76.00 322 PHE A O 1
ATOM 2587 N N . SER A 1 323 ? 25.439 -12.329 -15.532 1.00 82.88 323 SER A N 1
ATOM 2588 C CA . SER A 1 323 ? 25.896 -12.928 -16.778 1.00 82.88 323 SER A CA 1
ATOM 2589 C C . SER A 1 323 ? 25.187 -14.263 -16.967 1.00 82.88 323 SER A C 1
ATOM 2591 O O . SER A 1 323 ? 25.195 -15.099 -16.066 1.00 82.88 323 SER A O 1
ATOM 2593 N N . LEU A 1 324 ? 24.535 -14.463 -18.113 1.00 83.50 324 LEU A N 1
ATOM 2594 C CA . LEU A 1 324 ? 23.849 -15.706 -18.477 1.00 83.50 324 LEU A CA 1
ATOM 2595 C C . LEU A 1 324 ? 24.443 -16.250 -19.770 1.00 83.50 324 LEU A C 1
ATOM 2597 O O . LEU A 1 324 ? 24.458 -15.556 -20.784 1.00 83.50 324 LEU A O 1
ATOM 2601 N N . THR A 1 325 ? 24.882 -17.507 -19.762 1.00 88.69 325 THR A N 1
ATOM 2602 C CA . THR A 1 325 ? 25.449 -18.154 -20.952 1.00 88.69 325 THR A CA 1
ATOM 2603 C C . THR A 1 325 ? 24.507 -19.212 -21.506 1.00 88.69 325 THR A C 1
ATOM 2605 O O . THR A 1 325 ? 24.129 -20.155 -20.812 1.00 88.69 325 THR A O 1
ATOM 2608 N N . PHE A 1 326 ? 24.183 -19.099 -22.790 1.00 87.00 326 PHE A N 1
ATOM 2609 C CA . PHE A 1 326 ? 23.332 -20.007 -23.548 1.00 87.00 326 PHE A CA 1
ATOM 2610 C C . PHE A 1 326 ? 24.168 -20.746 -24.591 1.00 87.00 326 PHE A C 1
ATOM 2612 O O . PHE A 1 326 ? 24.906 -20.134 -25.363 1.00 87.00 326 PHE A O 1
ATOM 2619 N N . ASN A 1 327 ? 24.035 -22.069 -24.631 1.00 90.50 327 ASN A N 1
ATOM 2620 C CA . ASN A 1 327 ? 24.670 -22.923 -25.630 1.00 90.50 327 ASN A CA 1
ATOM 2621 C C . ASN A 1 327 ? 23.632 -23.420 -26.639 1.00 90.50 327 ASN A C 1
ATOM 2623 O O . ASN A 1 327 ? 22.474 -23.616 -26.286 1.00 90.50 327 ASN A O 1
ATOM 2627 N N . GLY A 1 328 ? 24.066 -23.678 -27.875 1.00 87.88 328 GLY A N 1
ATOM 2628 C CA . GLY A 1 328 ? 23.185 -24.182 -28.931 1.00 87.88 328 GLY A CA 1
ATOM 2629 C C . GLY A 1 328 ? 22.357 -23.094 -29.614 1.00 87.88 328 GLY A C 1
ATOM 2630 O O . GLY A 1 328 ? 21.301 -23.392 -30.146 1.00 87.88 328 GLY A O 1
ATOM 2631 N N . VAL A 1 329 ? 22.829 -21.847 -29.614 1.00 86.00 329 VAL A N 1
ATOM 2632 C CA . VAL A 1 329 ? 22.128 -20.703 -30.214 1.00 86.00 329 VAL A CA 1
ATOM 2633 C C . VAL A 1 329 ? 22.224 -20.770 -31.740 1.00 86.00 329 VAL A C 1
ATOM 2635 O O . VAL A 1 329 ? 23.252 -20.430 -32.335 1.00 86.00 329 VAL A O 1
ATOM 2638 N N . THR A 1 330 ? 21.151 -21.256 -32.355 1.00 84.88 330 THR A N 1
ATOM 2639 C CA . THR A 1 330 ? 20.989 -21.544 -33.791 1.00 84.88 330 THR A CA 1
ATOM 2640 C C . THR A 1 330 ? 20.481 -20.351 -34.600 1.00 84.88 330 THR A C 1
ATOM 2642 O O . THR A 1 330 ? 20.834 -20.227 -35.773 1.00 84.88 330 THR A O 1
ATOM 2645 N N . ALA A 1 331 ? 19.723 -19.453 -33.971 1.00 77.56 331 ALA A N 1
ATOM 2646 C CA . ALA A 1 331 ? 19.156 -18.240 -34.558 1.00 77.56 331 ALA A CA 1
ATOM 2647 C C . ALA A 1 331 ? 19.383 -17.019 -33.649 1.00 77.56 331 ALA A C 1
ATOM 2649 O O . ALA A 1 331 ? 19.976 -17.137 -32.572 1.00 77.56 331 ALA A O 1
ATOM 2650 N N . ASP A 1 332 ? 18.972 -15.836 -34.104 1.00 73.06 332 ASP A N 1
ATOM 2651 C CA . ASP A 1 332 ? 19.150 -14.601 -33.342 1.00 73.06 332 ASP A CA 1
ATOM 2652 C C . ASP A 1 332 ? 18.171 -14.530 -32.152 1.00 73.06 332 ASP A C 1
ATOM 2654 O O . ASP A 1 332 ? 17.038 -15.020 -32.240 1.00 73.06 332 ASP A O 1
ATOM 2658 N N . PRO A 1 333 ? 18.609 -13.989 -31.000 1.00 69.00 333 PRO A N 1
ATOM 2659 C CA . PRO A 1 333 ? 17.771 -13.873 -29.815 1.00 69.00 333 PRO A CA 1
ATOM 2660 C C . PRO A 1 333 ? 16.703 -12.792 -30.002 1.00 69.00 333 PRO A C 1
ATOM 2662 O O . PRO A 1 333 ? 17.002 -11.665 -30.380 1.00 69.00 333 PRO A O 1
ATOM 2665 N N . VAL A 1 334 ? 15.457 -13.118 -29.660 1.00 62.12 334 VAL A N 1
ATOM 2666 C CA . VAL A 1 334 ? 14.311 -12.194 -29.745 1.00 62.12 334 VAL A CA 1
ATOM 2667 C C . VAL A 1 334 ? 13.869 -11.719 -28.366 1.00 62.12 334 VAL A C 1
ATOM 2669 O O . VAL A 1 334 ? 13.375 -10.603 -28.213 1.00 62.12 334 VAL A O 1
ATOM 2672 N N . LYS A 1 335 ? 13.986 -12.576 -27.343 1.00 65.44 335 LYS A N 1
ATOM 2673 C CA . LYS A 1 335 ? 13.403 -12.312 -26.020 1.00 65.44 335 LYS A CA 1
ATOM 2674 C C . LYS A 1 335 ? 14.104 -13.096 -24.913 1.00 65.44 335 LYS A C 1
ATOM 2676 O O . LYS A 1 335 ? 14.370 -14.275 -25.093 1.00 65.44 335 LYS A O 1
ATOM 2681 N N . LEU A 1 336 ? 14.304 -12.501 -23.735 1.00 65.62 336 LEU A N 1
ATOM 2682 C CA . LEU A 1 336 ? 14.764 -13.201 -22.524 1.00 65.62 336 LEU A CA 1
ATOM 2683 C C . LEU A 1 336 ? 13.701 -13.163 -21.411 1.00 65.62 336 LEU A C 1
ATOM 2685 O O . LEU A 1 336 ? 13.593 -12.214 -20.651 1.00 65.62 336 LEU A O 1
ATOM 2689 N N . THR A 1 337 ? 12.880 -14.184 -21.237 1.00 65.81 337 THR A N 1
ATOM 2690 C CA . THR A 1 337 ? 11.919 -14.182 -20.118 1.00 65.81 337 THR A CA 1
ATOM 2691 C C . THR A 1 337 ? 12.564 -14.653 -18.825 1.00 65.81 337 THR A C 1
ATOM 2693 O O . THR A 1 337 ? 13.314 -15.621 -18.850 1.00 65.81 337 THR A O 1
ATOM 2696 N N . TYR A 1 338 ? 12.197 -14.051 -17.698 1.00 66.25 338 TYR A N 1
ATOM 2697 C CA . TYR A 1 338 ? 12.332 -14.670 -16.383 1.00 66.25 338 TYR A CA 1
ATOM 2698 C C . TYR A 1 338 ? 10.945 -15.231 -15.972 1.00 66.25 338 TYR A C 1
ATOM 2700 O O . TYR A 1 338 ? 9.912 -14.805 -16.496 1.00 66.25 338 TYR A O 1
ATOM 2708 N N . ALA A 1 339 ? 10.863 -16.273 -15.147 1.00 62.81 339 ALA A N 1
ATOM 2709 C CA . ALA A 1 339 ? 9.597 -16.833 -14.656 1.00 62.81 339 ALA A CA 1
ATOM 2710 C C . ALA A 1 339 ? 9.820 -17.676 -13.399 1.00 62.81 339 ALA A C 1
ATOM 2712 O O . ALA A 1 339 ? 10.322 -18.796 -13.468 1.00 62.81 339 ALA A O 1
ATOM 2713 N N . CYS A 1 340 ? 9.403 -17.161 -12.242 1.00 57.78 340 CYS A N 1
ATOM 2714 C CA . CYS A 1 340 ? 9.447 -17.922 -10.996 1.00 57.78 340 CYS A CA 1
ATOM 2715 C C . CYS A 1 340 ? 8.396 -19.055 -11.008 1.00 57.78 340 CYS A C 1
ATOM 2717 O O . CYS A 1 340 ? 7.295 -18.890 -11.539 1.00 57.78 340 CYS A O 1
ATOM 2719 N N . GLU A 1 341 ? 8.707 -20.197 -10.384 1.00 48.44 341 GLU A N 1
ATOM 2720 C CA . GLU A 1 341 ? 7.861 -21.407 -10.309 1.00 48.44 341 GLU A CA 1
ATOM 2721 C C . GLU A 1 341 ? 6.396 -21.138 -9.882 1.00 48.44 341 GLU A C 1
ATOM 2723 O O . GLU A 1 341 ? 5.478 -21.824 -10.340 1.00 48.44 341 GLU A O 1
ATOM 2728 N N . GLU A 1 342 ? 6.137 -20.113 -9.060 1.00 48.59 342 GLU A N 1
ATOM 2729 C CA . GLU A 1 342 ? 4.776 -19.740 -8.638 1.00 48.59 342 GLU A CA 1
ATOM 2730 C C . GLU A 1 342 ? 3.907 -19.147 -9.769 1.00 48.59 342 GLU A C 1
ATOM 2732 O O . GLU A 1 342 ? 2.680 -19.308 -9.745 1.00 48.59 342 GLU A O 1
ATOM 2737 N N . ASP A 1 343 ? 4.508 -18.521 -10.786 1.00 42.66 343 ASP A N 1
ATOM 2738 C CA . ASP A 1 343 ? 3.790 -17.978 -11.949 1.00 42.66 343 ASP A CA 1
ATOM 2739 C C . ASP A 1 343 ? 3.450 -19.072 -12.975 1.00 42.66 343 ASP A C 1
ATOM 2741 O O . ASP A 1 343 ? 2.361 -19.070 -13.565 1.00 42.66 343 ASP A O 1
ATOM 2745 N N . LEU A 1 344 ? 4.320 -20.079 -13.119 1.00 38.22 344 LEU A N 1
ATOM 2746 C CA . LEU A 1 344 ? 4.085 -21.264 -13.958 1.00 38.22 344 LEU A CA 1
ATOM 2747 C C . LEU A 1 344 ? 2.907 -22.113 -13.451 1.00 38.22 344 LEU A C 1
ATOM 2749 O O . LEU A 1 344 ? 2.143 -22.665 -14.248 1.00 38.22 344 LEU A O 1
ATOM 2753 N N . ALA A 1 345 ? 2.704 -22.174 -12.132 1.00 36.16 345 ALA A N 1
ATOM 2754 C CA . ALA A 1 345 ? 1.596 -22.913 -11.521 1.00 36.16 345 ALA A CA 1
ATOM 2755 C C . ALA A 1 345 ? 0.227 -22.218 -11.693 1.00 36.16 345 ALA A C 1
ATOM 2757 O O . ALA A 1 345 ? -0.823 -22.871 -11.678 1.00 36.16 345 ALA A O 1
ATOM 2758 N N . LYS A 1 346 ? 0.209 -20.886 -11.855 1.00 37.66 346 LYS A N 1
ATOM 2759 C CA . LYS A 1 346 ? -1.019 -20.101 -12.084 1.00 37.66 346 LYS A CA 1
ATOM 2760 C C . LYS A 1 346 ? -1.435 -20.084 -13.555 1.00 37.66 346 LYS A C 1
ATOM 2762 O O . LYS A 1 346 ? -2.634 -20.138 -13.833 1.00 37.66 346 LYS A O 1
ATOM 2767 N N . SER A 1 347 ? -0.485 -20.055 -14.490 1.00 33.00 347 SER A N 1
ATOM 2768 C CA . SER A 1 347 ? -0.774 -20.097 -15.932 1.00 33.00 347 SER A CA 1
ATOM 2769 C C . SER A 1 347 ? -1.320 -21.462 -16.375 1.00 33.00 347 SER A C 1
ATOM 2771 O O . SER A 1 347 ? -2.301 -21.521 -17.115 1.00 33.00 347 SER A O 1
ATOM 2773 N N . THR A 1 348 ? -0.802 -22.563 -15.821 1.00 33.62 348 THR A N 1
ATOM 2774 C CA . THR A 1 348 ? -1.326 -23.922 -16.069 1.00 33.62 348 THR A CA 1
ATOM 2775 C C . THR A 1 348 ? -2.724 -24.170 -15.492 1.00 33.62 348 THR A C 1
ATOM 2777 O O . THR A 1 348 ? -3.446 -25.027 -16.000 1.00 33.62 348 THR A O 1
ATOM 2780 N N . LYS A 1 349 ? -3.156 -23.410 -14.476 1.00 34.84 349 LYS A N 1
ATOM 2781 C CA . LYS A 1 349 ? -4.526 -23.482 -13.930 1.00 34.84 349 LYS A CA 1
ATOM 2782 C C . LYS A 1 349 ? -5.577 -22.728 -14.748 1.00 34.84 349 LYS A C 1
ATOM 2784 O O . LYS A 1 349 ? -6.753 -23.013 -14.580 1.00 34.84 349 LYS A O 1
ATOM 2789 N N . ARG A 1 350 ? -5.186 -21.783 -15.610 1.00 33.28 350 ARG A N 1
ATOM 2790 C CA . ARG A 1 350 ? -6.118 -21.053 -16.497 1.00 33.28 350 ARG A CA 1
ATOM 2791 C C . ARG A 1 350 ? -6.357 -21.744 -17.844 1.00 33.28 350 ARG A C 1
ATOM 2793 O O . ARG A 1 350 ? -7.214 -21.302 -18.597 1.00 33.28 350 ARG A O 1
ATOM 2800 N N . LEU A 1 351 ? -5.620 -22.817 -18.132 1.00 31.88 351 LEU A N 1
ATOM 2801 C CA . LEU A 1 351 ? -5.740 -23.627 -19.351 1.00 31.88 351 LEU A CA 1
ATOM 2802 C C . LEU A 1 351 ? -6.383 -25.006 -19.093 1.00 31.88 351 LEU A C 1
ATOM 2804 O O . LEU A 1 351 ? -6.263 -25.900 -19.930 1.00 31.88 351 LEU A O 1
ATOM 2808 N N . LYS A 1 352 ? -7.050 -25.189 -17.946 1.00 30.41 352 LYS A N 1
ATOM 2809 C CA . LYS A 1 352 ? -7.847 -26.381 -17.628 1.00 30.41 352 LYS A CA 1
ATOM 2810 C C . LYS A 1 352 ? -9.282 -26.027 -17.294 1.00 30.41 352 LYS A C 1
ATOM 2812 O O . LYS A 1 352 ? -9.468 -25.054 -16.530 1.00 30.41 352 LYS A O 1
#

Nearest PDB structures (foldseek):
  7y83-assembly1_D  TM=4.320E-01  e=8.824E-02  Candidatus Scalindua brodae
  6w2q-assembly1_A  TM=3.685E-01  e=1.186E-01  synthetic construct
  7y84-assembly1_C  TM=3.603E-01  e=2.041E-01  Candidatus Scalindua brodae
  6tc0-assembly3_F  TM=3.706E-01  e=7.003E-01  Mus musculus
  6xns-assembly2_F  TM=2.095E-01  e=4.071E-01  synthetic construct

Organism: NCBI:txid1313304